Protein AF-0000000074939673 (afdb_homodimer)

Solvent-accessible surface area (backbone atoms only — not comparable to full-atom values): 17410 Å² total; per-residue (Å²): 131,82,77,74,74,64,69,47,37,64,35,77,48,75,43,71,37,44,73,90,47,28,44,99,86,39,31,52,31,65,27,53,48,45,21,51,49,43,52,44,40,48,52,16,50,21,65,60,61,73,42,61,58,44,71,42,32,45,35,62,35,40,50,74,46,86,46,40,55,72,23,36,39,34,40,38,16,29,51,39,32,42,48,57,46,38,30,37,30,39,34,42,31,35,32,30,37,77,87,80,65,50,71,44,69,25,33,51,33,39,32,32,36,31,61,53,59,68,82,90,48,81,60,70,46,68,70,62,50,69,86,46,69,65,44,49,52,44,28,53,49,43,54,51,50,50,51,50,50,55,51,45,52,53,50,46,51,48,48,44,56,62,53,52,61,61,77,105,130,82,79,75,74,64,70,46,36,61,35,77,47,73,43,73,38,44,71,90,47,28,45,98,84,40,31,51,30,66,27,53,49,45,21,51,49,43,52,43,38,47,51,16,51,21,65,61,61,73,42,61,59,43,69,42,31,43,36,62,34,40,49,74,48,84,46,40,54,72,24,36,38,34,40,39,15,30,51,39,33,42,49,56,48,38,32,35,31,39,34,42,31,34,32,30,38,77,89,81,64,50,71,43,69,24,33,51,34,38,32,32,35,30,59,52,59,65,81,90,48,83,60,70,44,68,71,59,51,68,84,47,69,65,43,47,51,45,28,52,48,45,54,50,51,49,52,51,50,55,51,44,53,53,50,45,52,47,47,42,54,63,54,52,59,60,76,107

Secondary structure (DSSP, 8-state):
---------EEEEEEE--GGGB-TTSBBPHHHHHHHHHHHHHHHHHHHHSS-EEEEEEE-EE--S--BTTSEEEEEEEEEEE-SSEEEEEEEEEEE-TTT--EEEEEEEEEEEEEPPBTTBPP-PPPPP--SHHHHHHHHHHHHHHHHHHHHHHHHHHHHHHHHTT--/---------EEEEEEE--GGGB-TTSBBPHHHHHHHHHHHHHHHHHHHHSS-EEEEEEE-EE--S--BTTSEEEEEEEEEEE-SSEEEEEEEEEEE-TTT--EEEEEEEEEEEEEPPBTTBPP-PPPPP--SHHHHHHHHHHHHHHHHHHHHHHHHHHHHHHHHTT--

Foldseek 3Di:
DPPPQDAFQKFKDKDAAAQVQDDPVQWGDPVSVVVVQVVRQQVSVCVQQVAGKDWPDKDDKDFDDIDGHGKMKMKMWGFLWFDFFKTKIWIWIWIADPVVRDIDTGIIIMTMMGGDDDPPDRGGGDTHDDDDPVSVVSNVVRVVVVVVVVVVVVVVVVVVVVVVVVVD/DPPPQDAFQKFKDKDAAAQVQADPVQWGDPVSVVVVQVVRQQVSVCVQQVAGKDWPDKDDKDFDDIDGHGKMKMKMWGFLWFDFFKTKIWIWIWIADPVVRDIDTGIIIMTMMGGDDDPPDRGGGDTHDDDDPVSVVSNVVRVVVVVVVVVVVVVVVVVCVVVCVVVD

pLDDT: mean 88.17, std 15.46, range [31.17, 98.44]

Radius of gyration: 20.62 Å; Cα contacts (8 Å, |Δi|>4): 677; chains: 2; bounding box: 58×68×39 Å

InterPro domains:
  IPR006683 Thioesterase domain [PF03061] (30-99)
  IPR029069 HotDog domain superfamily [SSF54637] (1-153)
  IPR033120 Hotdog acyl-CoA thioesterase (ACOT)-type domain [PS51770] (7-119)
  IPR040170 Cytosolic acyl coenzyme A thioester hydrolase [PTHR11049] (8-160)

Sequence (336 aa):
MELERPAPAEVRMSQAIQPAHANARGELSAAQLLKWIDTTACLAAEKHAGVSCVTASVDDIQFEATASVGQVITIKAKVSRAFSTSMEISIKVTVEDMLTGTEKLVSVAFSTFVAKPVGKEKIQLKPVTLLTEQDQVEHNLASERRKVRLQHEDTFKNLMKEGGKFDGMELERPAPAEVRMSQAIQPAHANARGELSAAQLLKWIDTTACLAAEKHAGVSCVTASVDDIQFEATASVGQVITIKAKVSRAFSTSMEISIKVTVEDMLTGTEKLVSVAFSTFVAKPVGKEKIQLKPVTLLTEQDQVEHNLASERRKVRLQHEDTFKNLMKEGGKFDG

Organism: Capra hircus (NCBI:txid9925)

Structure (mmCIF, N/CA/C/O backbone):
data_AF-0000000074939673-model_v1
#
loop_
_entity.id
_entity.type
_entity.pdbx_description
1 polymer 'HotDog ACOT-type domain-containing protein'
#
loop_
_atom_site.group_PDB
_atom_site.id
_atom_site.type_symbol
_atom_site.label_atom_id
_atom_site.label_alt_id
_atom_site.label_comp_id
_atom_site.label_asym_id
_atom_site.label_entity_id
_atom_site.label_seq_id
_atom_site.pdbx_PDB_ins_code
_atom_site.Cartn_x
_atom_site.Cartn_y
_atom_site.Cartn_z
_atom_site.occupancy
_atom_site.B_iso_or_equiv
_atom_site.auth_seq_id
_atom_site.auth_comp_id
_atom_site.auth_asym_id
_atom_site.auth_atom_id
_atom_site.pdbx_PDB_model_num
ATOM 1 N N . MET A 1 1 ? 19 -35.406 -18.609 1 31.55 1 MET A N 1
ATOM 2 C CA . MET A 1 1 ? 18.984 -33.969 -18.844 1 31.55 1 MET A CA 1
ATOM 3 C C . MET A 1 1 ? 18.406 -33.219 -17.656 1 31.55 1 MET A C 1
ATOM 5 O O . MET A 1 1 ? 17.234 -33.438 -17.297 1 31.55 1 MET A O 1
ATOM 9 N N . GLU A 1 2 ? 19.031 -32.969 -16.516 1 36.38 2 GLU A N 1
ATOM 10 C CA . GLU A 1 2 ? 18.641 -32.531 -15.188 1 36.38 2 GLU A CA 1
ATOM 11 C C . GLU A 1 2 ? 17.734 -31.297 -15.25 1 36.38 2 GLU A C 1
ATOM 13 O O . GLU A 1 2 ? 18.078 -30.281 -15.875 1 36.38 2 GLU A O 1
ATOM 18 N N . LEU A 1 3 ? 16.438 -31.328 -15.336 1 40.44 3 LEU A N 1
ATOM 19 C CA . LEU A 1 3 ? 15.406 -30.297 -15.461 1 40.44 3 LEU A CA 1
ATOM 20 C C . LEU A 1 3 ? 15.734 -29.078 -14.594 1 40.44 3 LEU A C 1
ATOM 22 O O . LEU A 1 3 ? 15.883 -29.203 -13.375 1 40.44 3 LEU A O 1
ATOM 26 N N . GLU A 1 4 ? 16.625 -28.188 -15.008 1 46.53 4 GLU A N 1
ATOM 27 C CA . GLU A 1 4 ? 17.094 -26.984 -14.328 1 46.53 4 GLU A CA 1
ATOM 28 C C . GLU A 1 4 ? 15.961 -26.312 -13.555 1 46.53 4 GLU A C 1
ATOM 30 O O . GLU A 1 4 ? 14.859 -26.141 -14.078 1 46.53 4 GLU A O 1
ATOM 35 N N . ARG A 1 5 ? 15.688 -26.641 -12.32 1 52.34 5 ARG A N 1
ATOM 36 C CA . ARG A 1 5 ? 14.695 -26.047 -11.422 1 52.34 5 ARG A CA 1
ATOM 37 C C . ARG A 1 5 ? 14.57 -24.547 -11.656 1 52.34 5 ARG A C 1
ATOM 39 O O . ARG A 1 5 ? 15.562 -23.812 -11.617 1 52.34 5 ARG A O 1
ATOM 46 N N . PRO A 1 6 ? 13.516 -24.109 -12.273 1 58.25 6 PRO A N 1
ATOM 47 C CA . PRO A 1 6 ? 13.422 -22.703 -12.633 1 58.25 6 PRO A CA 1
ATOM 48 C C . PRO A 1 6 ? 13.594 -21.781 -11.43 1 58.25 6 PRO A C 1
ATOM 50 O O . PRO A 1 6 ? 13.242 -22.141 -10.305 1 58.25 6 PRO A O 1
ATOM 53 N N . ALA A 1 7 ? 14.523 -20.797 -11.508 1 68 7 ALA A N 1
ATOM 54 C CA . ALA A 1 7 ? 14.719 -19.734 -10.531 1 68 7 ALA A CA 1
ATOM 55 C C . ALA A 1 7 ? 13.383 -19.141 -10.102 1 68 7 ALA A C 1
ATOM 57 O O . ALA A 1 7 ? 12.406 -19.172 -10.859 1 68 7 ALA A O 1
ATOM 58 N N . PRO A 1 8 ? 13.242 -18.859 -8.82 1 72.25 8 PRO A N 1
ATOM 59 C CA . PRO A 1 8 ? 12.031 -18.156 -8.414 1 72.25 8 PRO A CA 1
ATOM 60 C C . PRO A 1 8 ? 11.617 -17.062 -9.398 1 72.25 8 PRO A C 1
ATOM 62 O O . PRO A 1 8 ? 12.484 -16.375 -9.953 1 72.25 8 PRO A O 1
ATOM 65 N N . ALA A 1 9 ? 10.375 -17.078 -9.664 1 83.75 9 ALA A N 1
ATOM 66 C CA . ALA A 1 9 ? 9.875 -16.047 -10.57 1 83.75 9 ALA A CA 1
ATOM 67 C C . ALA A 1 9 ? 10.25 -14.648 -10.078 1 83.75 9 ALA A C 1
ATOM 69 O O . ALA A 1 9 ? 10.008 -14.312 -8.914 1 83.75 9 ALA A O 1
ATOM 70 N N . GLU A 1 10 ? 10.969 -14.031 -10.797 1 92.31 10 GLU A N 1
ATOM 71 C CA . GLU A 1 10 ? 11.414 -12.672 -10.508 1 92.31 10 GLU A CA 1
ATOM 72 C C . GLU A 1 10 ? 11.125 -11.742 -11.688 1 92.31 10 GLU A C 1
ATOM 74 O O . GLU A 1 10 ? 11.25 -12.148 -12.844 1 92.31 10 GLU A O 1
ATOM 79 N N . VAL A 1 11 ? 10.648 -10.555 -11.398 1 96.44 11 VAL A N 1
ATOM 80 C CA . VAL A 1 11 ? 10.406 -9.516 -12.391 1 96.44 11 VAL A CA 1
ATOM 81 C C . VAL A 1 11 ? 11.133 -8.234 -11.992 1 96.44 11 VAL A C 1
ATOM 83 O O . VAL A 1 11 ? 11.133 -7.848 -10.82 1 96.44 11 VAL A O 1
ATOM 86 N N . ARG A 1 12 ? 11.758 -7.633 -12.922 1 97.19 12 ARG A N 1
ATOM 87 C CA . ARG A 1 12 ? 12.422 -6.348 -12.727 1 97.19 12 ARG A CA 1
ATOM 88 C C . ARG A 1 12 ? 11.883 -5.297 -13.688 1 97.19 12 ARG A C 1
ATOM 90 O O . ARG A 1 12 ? 11.844 -5.52 -14.898 1 97.19 12 ARG A O 1
ATOM 97 N N . MET A 1 13 ? 11.438 -4.227 -13.102 1 97.12 13 MET A N 1
ATOM 98 C CA . MET A 1 13 ? 10.969 -3.1 -13.898 1 97.12 13 MET A CA 1
ATOM 99 C C . MET A 1 13 ? 11.789 -1.848 -13.617 1 97.12 13 MET A C 1
ATOM 101 O O . MET A 1 13 ? 11.984 -1.477 -12.461 1 97.12 13 MET A O 1
ATOM 105 N N . SER A 1 14 ? 12.328 -1.254 -14.688 1 97 14 SER A N 1
ATOM 106 C CA . SER A 1 14 ? 13.086 -0.013 -14.562 1 97 14 SER A CA 1
ATOM 107 C C . SER A 1 14 ? 12.516 1.08 -15.453 1 97 14 SER A C 1
ATOM 109 O O . SER A 1 14 ? 12.109 0.812 -16.594 1 97 14 SER A O 1
ATOM 111 N N . GLN A 1 15 ? 12.461 2.205 -14.875 1 94.69 15 GLN A N 1
ATOM 112 C CA . GLN A 1 15 ? 11.852 3.312 -15.602 1 94.69 15 GLN A CA 1
ATOM 113 C C . GLN A 1 15 ? 12.469 4.645 -15.195 1 94.69 15 GLN A C 1
ATOM 115 O O . GLN A 1 15 ? 12.711 4.887 -14.016 1 94.69 15 GLN A O 1
ATOM 120 N N . ALA A 1 16 ? 12.703 5.441 -16.219 1 96.69 16 ALA A N 1
ATOM 121 C CA . ALA A 1 16 ? 13.055 6.824 -15.922 1 96.69 16 ALA A CA 1
ATOM 122 C C . ALA A 1 16 ? 11.844 7.594 -15.398 1 96.69 16 ALA A C 1
ATOM 124 O O . ALA A 1 16 ? 10.742 7.48 -15.945 1 96.69 16 ALA A O 1
ATOM 125 N N . ILE A 1 17 ? 12.07 8.367 -14.391 1 97.62 17 ILE A N 1
ATOM 126 C CA . ILE A 1 17 ? 10.992 9.172 -13.828 1 97.62 17 ILE A CA 1
ATOM 127 C C . ILE A 1 17 ? 10.75 10.398 -14.695 1 97.62 17 ILE A C 1
ATOM 129 O O . ILE A 1 17 ? 11.68 11.172 -14.969 1 97.62 17 ILE A O 1
ATOM 133 N N . GLN A 1 18 ? 9.57 10.57 -15.086 1 97.81 18 GLN A N 1
ATOM 134 C CA . GLN A 1 18 ? 9.164 11.695 -15.93 1 97.81 18 GLN A CA 1
ATOM 135 C C . GLN A 1 18 ? 8.312 12.688 -15.148 1 97.81 18 GLN A C 1
ATOM 137 O O . GLN A 1 18 ? 7.773 12.352 -14.094 1 97.81 18 GLN A O 1
ATOM 142 N N . PRO A 1 19 ? 8.156 13.922 -15.648 1 97.38 19 PRO A N 1
ATOM 143 C CA . PRO A 1 19 ? 7.355 14.938 -14.961 1 97.38 19 PRO A CA 1
ATOM 144 C C . PRO A 1 19 ? 5.922 14.477 -14.695 1 97.38 19 PRO A C 1
ATOM 146 O O . PRO A 1 19 ? 5.332 14.828 -13.672 1 97.38 19 PRO A O 1
ATOM 149 N N . ALA A 1 20 ? 5.359 13.633 -15.539 1 96.44 20 ALA A N 1
ATOM 150 C CA . ALA A 1 20 ? 3.986 13.156 -15.398 1 96.44 20 ALA A CA 1
ATOM 151 C C . ALA A 1 20 ? 3.85 12.25 -14.18 1 96.44 20 ALA A C 1
ATOM 153 O O . ALA A 1 20 ? 2.738 11.977 -13.719 1 96.44 20 ALA A O 1
ATOM 154 N N . HIS A 1 21 ? 4.906 11.75 -13.68 1 97.5 21 HIS A N 1
ATOM 155 C CA . HIS A 1 21 ? 4.914 10.852 -12.531 1 97.5 21 HIS A CA 1
ATOM 156 C C . HIS A 1 21 ? 5.129 11.617 -11.234 1 97.5 21 HIS A C 1
ATOM 158 O O . HIS A 1 21 ? 5.121 11.023 -10.148 1 97.5 21 HIS A O 1
ATOM 164 N N . ALA A 1 22 ? 5.379 12.914 -11.32 1 96.69 22 ALA A N 1
ATOM 165 C CA . ALA A 1 22 ? 5.965 13.641 -10.195 1 96.69 22 ALA A CA 1
ATOM 166 C C . ALA A 1 22 ? 4.984 14.672 -9.641 1 96.69 22 ALA A C 1
ATOM 168 O O . ALA A 1 22 ? 4.059 15.094 -10.328 1 96.69 22 ALA A O 1
ATOM 169 N N . ASN A 1 23 ? 5.211 14.945 -8.375 1 92.62 23 ASN A N 1
ATOM 170 C CA . ASN A 1 23 ? 4.473 16.047 -7.762 1 92.62 23 ASN A CA 1
ATOM 171 C C . ASN A 1 23 ? 5.047 17.406 -8.164 1 92.62 23 ASN A C 1
ATOM 173 O O . ASN A 1 23 ? 5.906 17.484 -9.039 1 92.62 23 ASN A O 1
ATOM 177 N N . ALA A 1 24 ? 4.469 18.453 -7.559 1 89.75 24 ALA A N 1
ATOM 178 C CA . ALA A 1 24 ? 4.84 19.828 -7.922 1 89.75 24 ALA A CA 1
ATOM 179 C C . ALA A 1 24 ? 6.312 20.094 -7.621 1 89.75 24 ALA A C 1
ATOM 181 O O . ALA A 1 24 ? 6.914 21 -8.188 1 89.75 24 ALA A O 1
ATOM 182 N N . ARG A 1 25 ? 6.938 19.328 -6.773 1 91.75 25 ARG A N 1
ATOM 183 C CA . ARG A 1 25 ? 8.336 19.516 -6.391 1 91.75 25 ARG A CA 1
ATOM 184 C C . ARG A 1 25 ? 9.266 18.672 -7.258 1 91.75 25 ARG A C 1
ATOM 186 O O . ARG A 1 25 ? 10.469 18.609 -7 1 91.75 25 ARG A O 1
ATOM 193 N N . GLY A 1 26 ? 8.711 17.953 -8.195 1 95.75 26 GLY A N 1
ATOM 194 C CA . GLY A 1 26 ? 9.516 17.125 -9.078 1 95.75 26 GLY A CA 1
ATOM 195 C C . GLY A 1 26 ? 9.875 15.781 -8.477 1 95.75 26 GLY A C 1
ATOM 196 O O . GLY A 1 26 ? 10.812 15.117 -8.93 1 95.75 26 GLY A O 1
ATOM 197 N N . GLU A 1 27 ? 9.156 15.484 -7.477 1 96.69 27 GLU A N 1
ATOM 198 C CA . GLU A 1 27 ? 9.391 14.195 -6.828 1 96.69 27 GLU A CA 1
ATOM 199 C C . GLU A 1 27 ? 8.352 13.164 -7.262 1 96.69 27 GLU A C 1
ATOM 201 O O . GLU A 1 27 ? 7.18 13.492 -7.445 1 96.69 27 GLU A O 1
ATOM 206 N N . LEU A 1 28 ? 8.875 11.93 -7.41 1 97.75 28 LEU A N 1
ATOM 207 C CA . LEU A 1 28 ? 7.949 10.852 -7.73 1 97.75 28 LEU A CA 1
ATOM 208 C C . LEU A 1 28 ? 6.852 10.742 -6.68 1 97.75 28 LEU A C 1
ATOM 210 O O . LEU A 1 28 ? 7.133 10.703 -5.48 1 97.75 28 LEU A O 1
ATOM 214 N N . SER A 1 29 ? 5.656 10.734 -7.148 1 97.25 29 SER A N 1
ATOM 215 C CA . SER A 1 29 ? 4.539 10.609 -6.219 1 97.25 29 SER A CA 1
ATOM 216 C C . SER A 1 29 ? 4.445 9.195 -5.652 1 97.25 29 SER A C 1
ATOM 218 O O . SER A 1 29 ? 4.66 8.219 -6.371 1 97.25 29 SER A O 1
ATOM 220 N N . ALA A 1 30 ? 4.129 9.117 -4.344 1 97.5 30 ALA A N 1
ATOM 221 C CA . ALA A 1 30 ? 3.906 7.809 -3.73 1 97.5 30 ALA A CA 1
ATOM 222 C C . ALA A 1 30 ? 2.77 7.062 -4.422 1 97.5 30 ALA A C 1
ATOM 224 O O . ALA A 1 30 ? 2.832 5.844 -4.594 1 97.5 30 ALA A O 1
ATOM 225 N N . ALA A 1 31 ? 1.753 7.805 -4.84 1 97.81 31 ALA A N 1
ATOM 226 C CA . ALA A 1 31 ? 0.627 7.215 -5.562 1 97.81 31 ALA A CA 1
ATOM 227 C C . ALA A 1 31 ? 1.102 6.484 -6.816 1 97.81 31 ALA A C 1
ATOM 229 O O . ALA A 1 31 ? 0.708 5.344 -7.062 1 97.81 31 ALA A O 1
ATOM 230 N N . GLN A 1 32 ? 1.879 7.133 -7.551 1 97.88 32 GLN A N 1
ATOM 231 C CA . GLN A 1 32 ? 2.404 6.547 -8.781 1 97.88 32 GLN A CA 1
ATOM 232 C C . GLN A 1 32 ? 3.293 5.344 -8.477 1 97.88 32 GLN A C 1
ATOM 234 O O . GLN A 1 32 ? 3.199 4.312 -9.148 1 97.88 32 GLN A O 1
ATOM 239 N N . LEU A 1 33 ? 4.141 5.465 -7.531 1 98.19 33 LEU A N 1
ATOM 240 C CA . LEU A 1 33 ? 5.02 4.363 -7.152 1 98.19 33 LEU A CA 1
ATOM 241 C C . LEU A 1 33 ? 4.211 3.152 -6.699 1 98.19 33 LEU A C 1
ATOM 243 O O . LEU A 1 33 ? 4.508 2.021 -7.094 1 98.19 33 LEU A O 1
ATOM 247 N N . LEU A 1 34 ? 3.195 3.395 -5.863 1 98.19 34 LEU A N 1
ATOM 248 C CA . LEU A 1 34 ? 2.344 2.312 -5.387 1 98.19 34 LEU A CA 1
ATOM 249 C C . LEU A 1 34 ? 1.714 1.56 -6.555 1 98.19 34 LEU A C 1
ATOM 251 O O . LEU A 1 34 ? 1.618 0.33 -6.527 1 98.19 34 LEU A O 1
ATOM 255 N N . LYS A 1 35 ? 1.34 2.25 -7.535 1 98.06 35 LYS A N 1
ATOM 256 C CA . LYS A 1 35 ? 0.784 1.639 -8.734 1 98.06 35 LYS A CA 1
ATOM 257 C C . LYS A 1 35 ? 1.814 0.752 -9.43 1 98.06 35 LYS A C 1
ATOM 259 O O . LYS A 1 35 ? 1.513 -0.381 -9.812 1 98.06 35 LYS A O 1
ATOM 264 N N . TRP A 1 36 ? 2.971 1.273 -9.594 1 98.31 36 TRP A N 1
ATOM 265 C CA . TRP A 1 36 ? 4.02 0.505 -10.258 1 98.31 36 TRP A CA 1
ATOM 266 C C . TRP A 1 36 ? 4.398 -0.721 -9.438 1 98.31 36 TRP A C 1
ATOM 268 O O . TRP A 1 36 ? 4.664 -1.79 -9.992 1 98.31 36 TRP A O 1
ATOM 278 N N . ILE A 1 37 ? 4.422 -0.519 -8.18 1 98.12 37 ILE A N 1
ATOM 279 C CA . ILE A 1 37 ? 4.766 -1.613 -7.277 1 98.12 37 ILE A CA 1
ATOM 280 C C . ILE A 1 37 ? 3.771 -2.76 -7.461 1 98.12 37 ILE A C 1
ATOM 282 O O . ILE A 1 37 ? 4.172 -3.904 -7.691 1 98.12 37 ILE A O 1
ATOM 286 N N . ASP A 1 38 ? 2.553 -2.492 -7.363 1 98.44 38 ASP A N 1
ATOM 287 C CA . ASP A 1 38 ? 1.541 -3.537 -7.473 1 98.44 38 ASP A CA 1
ATOM 288 C C . ASP A 1 38 ? 1.562 -4.18 -8.859 1 98.44 38 ASP A C 1
ATOM 290 O O . ASP A 1 38 ? 1.422 -5.398 -8.984 1 98.44 38 ASP A O 1
ATOM 294 N N . THR A 1 39 ? 1.705 -3.355 -9.898 1 97.88 39 THR A N 1
ATOM 295 C CA . THR A 1 39 ? 1.771 -3.867 -11.266 1 97.88 39 THR A CA 1
ATOM 296 C C . THR A 1 39 ? 2.928 -4.852 -11.414 1 97.88 39 THR A C 1
ATOM 298 O O . THR A 1 39 ? 2.752 -5.945 -11.961 1 97.88 39 THR A O 1
ATOM 301 N N . THR A 1 40 ? 4.035 -4.492 -10.898 1 98.31 40 THR A N 1
ATOM 302 C CA . THR A 1 40 ? 5.223 -5.332 -11 1 98.31 40 THR A CA 1
ATOM 303 C C . THR A 1 40 ? 5.059 -6.605 -10.172 1 98.31 40 THR A C 1
ATOM 305 O O . THR A 1 40 ? 5.398 -7.699 -10.633 1 98.31 40 THR A O 1
ATOM 308 N N . ALA A 1 41 ? 4.547 -6.438 -8.984 1 98.25 41 ALA A N 1
ATOM 309 C CA . ALA A 1 41 ? 4.328 -7.586 -8.109 1 98.25 41 ALA A CA 1
ATOM 310 C C . ALA A 1 41 ? 3.336 -8.562 -8.727 1 98.25 41 ALA A C 1
ATOM 312 O O . ALA A 1 41 ? 3.51 -9.781 -8.625 1 98.25 41 ALA A O 1
ATOM 313 N N . CYS A 1 42 ? 2.33 -7.98 -9.344 1 97.5 42 CYS A N 1
ATOM 314 C CA . CYS A 1 42 ? 1.326 -8.82 -9.992 1 97.5 42 CYS A CA 1
ATOM 315 C C . CYS A 1 42 ? 1.941 -9.633 -11.117 1 97.5 42 CYS A C 1
ATOM 317 O O . CYS A 1 42 ? 1.642 -10.82 -11.273 1 97.5 42 CYS A O 1
ATOM 319 N N . LEU A 1 43 ? 2.787 -9.062 -11.844 1 97.5 43 LEU A N 1
ATOM 320 C CA . LEU A 1 43 ? 3.449 -9.766 -12.938 1 97.5 43 LEU A CA 1
ATOM 321 C C . LEU A 1 43 ? 4.281 -10.93 -12.406 1 97.5 43 LEU A C 1
ATOM 323 O O . LEU A 1 43 ? 4.273 -12.023 -12.977 1 97.5 43 LEU A O 1
ATOM 327 N N . ALA A 1 44 ? 5.004 -10.742 -11.328 1 97.94 44 ALA A N 1
ATOM 328 C CA . ALA A 1 44 ? 5.781 -11.82 -10.719 1 97.94 44 ALA A CA 1
ATOM 329 C C . ALA A 1 44 ? 4.871 -12.953 -10.25 1 97.94 44 ALA A C 1
ATOM 331 O O . ALA A 1 44 ? 5.172 -14.125 -10.469 1 97.94 44 ALA A O 1
ATOM 332 N N . ALA A 1 45 ? 3.793 -12.562 -9.602 1 97.88 45 ALA A N 1
ATOM 333 C CA . ALA A 1 45 ? 2.834 -13.547 -9.117 1 97.88 45 ALA A CA 1
ATOM 334 C C . ALA A 1 45 ? 2.281 -14.383 -10.266 1 97.88 45 ALA A C 1
ATOM 336 O O . ALA A 1 45 ? 2.254 -15.617 -10.195 1 97.88 45 ALA A O 1
ATOM 337 N N . GLU A 1 46 ? 1.905 -13.75 -11.297 1 96.62 46 GLU A N 1
ATOM 338 C CA . GLU A 1 46 ? 1.276 -14.438 -12.422 1 96.62 46 GLU A CA 1
ATOM 339 C C . GLU A 1 46 ? 2.281 -15.312 -13.172 1 96.62 46 GLU A C 1
ATOM 341 O O . GLU A 1 46 ? 1.928 -16.375 -13.672 1 96.62 46 GLU A O 1
ATOM 346 N N . LYS A 1 47 ? 3.51 -14.836 -13.305 1 96.19 47 LYS A N 1
ATOM 347 C CA . LYS A 1 47 ? 4.566 -15.656 -13.891 1 96.19 47 LYS A CA 1
ATOM 348 C C . LYS A 1 47 ? 4.754 -16.953 -13.117 1 96.19 47 LYS A C 1
ATOM 350 O O . LYS A 1 47 ? 4.949 -18.016 -13.711 1 96.19 47 LYS A O 1
ATOM 355 N N . HIS A 1 48 ? 4.711 -16.891 -11.844 1 96.75 48 HIS A N 1
ATOM 356 C CA . HIS A 1 48 ? 4.879 -18.078 -11.016 1 96.75 48 HIS A CA 1
ATOM 357 C C . HIS A 1 48 ? 3.656 -18.984 -11.102 1 96.75 48 HIS A C 1
ATOM 359 O O . HIS A 1 48 ? 3.789 -20.203 -11.242 1 96.75 48 HIS A O 1
ATOM 365 N N . ALA A 1 49 ? 2.49 -18.391 -10.992 1 95.69 49 ALA A N 1
ATOM 366 C CA . ALA A 1 49 ? 1.243 -19.141 -10.914 1 95.69 49 ALA A CA 1
ATOM 367 C C . ALA A 1 49 ? 0.876 -19.734 -12.273 1 95.69 49 ALA A C 1
ATOM 369 O O . ALA A 1 49 ? 0.204 -20.766 -12.344 1 95.69 49 ALA A O 1
ATOM 370 N N . GLY A 1 50 ? 1.253 -19.047 -13.344 1 93.94 50 GLY A N 1
ATOM 371 C CA . GLY A 1 50 ? 0.856 -19.453 -14.68 1 93.94 50 GLY A CA 1
ATOM 372 C C . GLY A 1 50 ? -0.578 -19.094 -15.016 1 93.94 50 GLY A C 1
ATOM 373 O O . GLY A 1 50 ? -1.101 -19.5 -16.062 1 93.94 50 GLY A O 1
ATOM 374 N N . VAL A 1 51 ? -1.269 -18.484 -14.094 1 93.88 51 VAL A N 1
ATOM 375 C CA . VAL A 1 51 ? -2.637 -18 -14.266 1 93.88 51 VAL A CA 1
ATOM 376 C C . VAL A 1 51 ? -2.77 -16.594 -13.688 1 93.88 51 VAL A C 1
ATOM 378 O O . VAL A 1 51 ? -1.839 -16.094 -13.062 1 93.88 51 VAL A O 1
ATOM 381 N N . SER A 1 52 ? -3.941 -15.945 -13.93 1 94.12 52 SER A N 1
ATOM 382 C CA . SER A 1 52 ? -4.195 -14.617 -13.375 1 94.12 52 SER A CA 1
ATOM 383 C C . SER A 1 52 ? -4.223 -14.641 -11.852 1 94.12 52 SER A C 1
ATOM 385 O O . SER A 1 52 ? -4.633 -15.641 -11.258 1 94.12 52 SER A O 1
ATOM 387 N N . CYS A 1 53 ? -3.738 -13.578 -11.289 1 96.12 53 CYS A N 1
ATOM 388 C CA . CYS A 1 53 ? -3.734 -13.445 -9.844 1 96.12 53 CYS A CA 1
ATOM 389 C C . CYS A 1 53 ? -4.387 -12.133 -9.414 1 96.12 53 CYS A C 1
ATOM 391 O O . CYS A 1 53 ? -4.508 -11.203 -10.219 1 96.12 53 CYS A O 1
ATOM 393 N N . VAL A 1 54 ? -4.844 -12.062 -8.172 1 96.25 54 VAL A N 1
ATOM 394 C CA . VAL A 1 54 ? -5.434 -10.859 -7.59 1 96.25 54 VAL A CA 1
ATOM 395 C C . VAL A 1 54 ? -4.691 -10.484 -6.309 1 96.25 54 VAL A C 1
ATOM 397 O O . VAL A 1 54 ? -4.23 -11.359 -5.574 1 96.25 54 VAL A O 1
ATOM 400 N N . THR A 1 55 ? -4.539 -9.234 -6.109 1 97.25 55 THR A N 1
ATOM 401 C CA . THR A 1 55 ? -3.906 -8.758 -4.887 1 97.25 55 THR A CA 1
ATOM 402 C C . THR A 1 55 ? -4.832 -8.953 -3.688 1 97.25 55 THR A C 1
ATOM 404 O O . THR A 1 55 ? -5.949 -8.438 -3.67 1 97.25 55 THR A O 1
ATOM 407 N N . ALA A 1 56 ? -4.375 -9.711 -2.754 1 96.12 56 ALA A N 1
ATOM 408 C CA . ALA A 1 56 ? -5.133 -9.898 -1.519 1 96.12 56 ALA A CA 1
ATOM 409 C C . ALA A 1 56 ? -4.777 -8.828 -0.491 1 96.12 56 ALA A C 1
ATOM 411 O O . ALA A 1 56 ? -5.656 -8.328 0.22 1 96.12 56 ALA A O 1
ATOM 412 N N . SER A 1 57 ? -3.496 -8.469 -0.468 1 94.31 57 SER A N 1
ATOM 413 C CA . SER A 1 57 ? -3.055 -7.457 0.487 1 94.31 57 SER A CA 1
ATOM 414 C C . SER A 1 57 ? -1.711 -6.863 0.079 1 94.31 57 SER A C 1
ATOM 416 O O . SER A 1 57 ? -0.962 -7.473 -0.686 1 94.31 57 SER A O 1
ATOM 418 N N . VAL A 1 58 ? -1.481 -5.668 0.529 1 93.69 58 VAL A N 1
ATOM 419 C CA . VAL A 1 58 ? -0.195 -4.98 0.47 1 93.69 58 VAL A CA 1
ATOM 420 C C . VAL A 1 58 ? 0.205 -4.512 1.867 1 93.69 58 VAL A C 1
ATOM 422 O O . VAL A 1 58 ? -0.548 -3.787 2.523 1 93.69 58 VAL A O 1
ATOM 425 N N . ASP A 1 59 ? 1.401 -4.934 2.271 1 83.69 59 ASP A N 1
ATOM 426 C CA . ASP A 1 59 ? 1.756 -4.645 3.658 1 83.69 59 ASP A CA 1
ATOM 427 C C . ASP A 1 59 ? 3.16 -4.055 3.756 1 83.69 59 ASP A C 1
ATOM 429 O O . ASP A 1 59 ? 3.998 -4.285 2.881 1 83.69 59 ASP A O 1
ATOM 433 N N . ASP A 1 60 ? 3.301 -3.23 4.82 1 80.38 60 ASP A N 1
ATOM 434 C CA . ASP A 1 60 ? 4.605 -2.812 5.328 1 80.38 60 ASP A CA 1
ATOM 435 C C . ASP A 1 60 ? 5.359 -1.984 4.289 1 80.38 60 ASP A C 1
ATOM 437 O O . ASP A 1 60 ? 6.551 -2.199 4.062 1 80.38 60 ASP A O 1
ATOM 441 N N . ILE A 1 61 ? 4.66 -1.145 3.627 1 91 61 ILE A N 1
ATOM 442 C CA . ILE A 1 61 ? 5.387 -0.291 2.693 1 91 61 ILE A CA 1
ATOM 443 C C . ILE A 1 61 ? 5.875 0.963 3.412 1 91 61 ILE A C 1
ATOM 445 O O . ILE A 1 61 ? 5.074 1.733 3.945 1 91 61 ILE A O 1
ATOM 449 N N . GLN A 1 62 ? 7.168 1.146 3.453 1 92.19 62 GLN A N 1
ATOM 450 C CA . GLN A 1 62 ? 7.805 2.344 3.99 1 92.19 62 GLN A CA 1
ATOM 451 C C . GLN A 1 62 ? 8.609 3.066 2.916 1 92.19 62 GLN A C 1
ATOM 453 O O . GLN A 1 62 ? 9.367 2.438 2.176 1 92.19 62 GLN A O 1
ATOM 458 N N . PHE A 1 63 ? 8.406 4.32 2.887 1 95.25 63 PHE A N 1
ATOM 459 C CA . PHE A 1 63 ? 9.133 5.117 1.908 1 95.25 63 PHE A CA 1
ATOM 460 C C . PHE A 1 63 ? 10.336 5.805 2.555 1 95.25 63 PHE A C 1
ATOM 462 O O . PHE A 1 63 ? 10.188 6.84 3.205 1 95.25 63 PHE A O 1
ATOM 469 N N . GLU A 1 64 ? 11.531 5.289 2.223 1 93.44 64 GLU A N 1
ATOM 470 C CA . GLU A 1 64 ? 12.75 5.695 2.916 1 93.44 64 GLU A CA 1
ATOM 471 C C . GLU A 1 64 ? 13.422 6.871 2.209 1 93.44 64 GLU A C 1
ATOM 473 O O . GLU A 1 64 ? 14.203 7.605 2.818 1 93.44 64 GLU A O 1
ATOM 478 N N . ALA A 1 65 ? 13.227 6.938 0.996 1 93.88 65 ALA A N 1
ATOM 479 C CA . ALA A 1 65 ? 13.812 8.008 0.196 1 93.88 65 ALA A CA 1
ATOM 480 C C . ALA A 1 65 ? 12.867 8.445 -0.916 1 93.88 65 ALA A C 1
ATOM 482 O O . ALA A 1 65 ? 11.922 7.73 -1.253 1 93.88 65 ALA A O 1
ATOM 483 N N . THR A 1 66 ? 13.117 9.586 -1.431 1 94.12 66 THR A N 1
ATOM 484 C CA . THR A 1 66 ? 12.359 10.117 -2.561 1 94.12 66 THR A CA 1
ATOM 485 C C . THR A 1 66 ? 13.148 9.961 -3.857 1 94.12 66 THR A C 1
ATOM 487 O O . THR A 1 66 ? 14.375 9.883 -3.838 1 94.12 66 THR A O 1
ATOM 490 N N . ALA A 1 67 ? 12.391 9.758 -4.879 1 96.88 67 ALA A N 1
ATOM 491 C CA . ALA A 1 67 ? 12.969 9.742 -6.219 1 96.88 67 ALA A CA 1
ATOM 492 C C . ALA A 1 67 ? 12.523 10.961 -7.02 1 96.88 67 ALA A C 1
ATOM 494 O O . ALA A 1 67 ? 11.406 11.453 -6.844 1 96.88 67 ALA A O 1
ATOM 495 N N . SER A 1 68 ? 13.406 11.453 -7.93 1 97 68 SER A N 1
ATOM 496 C CA . SER A 1 68 ? 13.125 12.695 -8.641 1 97 68 SER A CA 1
ATOM 497 C C . SER A 1 68 ? 13.102 12.469 -10.148 1 97 68 SER A C 1
ATOM 499 O O . SER A 1 68 ? 13.703 11.523 -10.656 1 97 68 SER A O 1
ATOM 501 N N . VAL A 1 69 ? 12.445 13.477 -10.766 1 97.5 69 VAL A N 1
ATOM 502 C CA . VAL A 1 69 ? 12.438 13.477 -12.219 1 97.5 69 VAL A CA 1
ATOM 503 C C . VAL A 1 69 ? 13.867 13.398 -12.75 1 97.5 69 VAL A C 1
ATOM 505 O O . VAL A 1 69 ? 14.758 14.086 -12.25 1 97.5 69 VAL A O 1
ATOM 508 N N . GLY A 1 70 ? 14.047 12.508 -13.727 1 96.06 70 GLY A N 1
ATOM 509 C CA . GLY A 1 70 ? 15.367 12.328 -14.312 1 96.06 70 GLY A CA 1
ATOM 510 C C . GLY A 1 70 ? 16.109 11.133 -13.758 1 96.06 70 GLY A C 1
ATOM 511 O O . GLY A 1 70 ? 17.016 10.602 -14.406 1 96.06 70 GLY A O 1
ATOM 512 N N . GLN A 1 71 ? 15.797 10.742 -12.547 1 97.56 71 GLN A N 1
ATOM 513 C CA . GLN A 1 71 ? 16.391 9.547 -11.977 1 97.56 71 GLN A CA 1
ATOM 514 C C . GLN A 1 71 ? 15.711 8.289 -12.492 1 97.56 71 GLN A C 1
ATOM 516 O O . GLN A 1 71 ? 14.656 8.367 -13.133 1 97.56 71 GLN A O 1
ATOM 521 N N . VAL A 1 72 ? 16.375 7.176 -12.328 1 97.94 72 VAL A N 1
ATOM 522 C CA . VAL A 1 72 ? 15.82 5.902 -12.773 1 97.94 72 VAL A CA 1
ATOM 523 C C . VAL A 1 72 ? 15.398 5.07 -11.562 1 97.94 72 VAL A C 1
ATOM 525 O O . VAL A 1 72 ? 16.219 4.789 -10.68 1 97.94 72 VAL A O 1
ATOM 528 N N . ILE A 1 73 ? 14.117 4.723 -11.562 1 98.12 73 ILE A N 1
ATOM 529 C CA . ILE A 1 73 ? 13.586 3.885 -10.492 1 98.12 73 ILE A CA 1
ATOM 530 C C . ILE A 1 73 ? 13.586 2.424 -10.938 1 98.12 73 ILE A C 1
ATOM 532 O O . ILE A 1 73 ? 13.297 2.121 -12.094 1 98.12 73 ILE A O 1
ATOM 536 N N . THR A 1 74 ? 13.977 1.524 -10.023 1 98.31 74 THR A N 1
ATOM 537 C CA . THR A 1 74 ? 13.945 0.091 -10.297 1 98.31 74 THR A CA 1
ATOM 538 C C . THR A 1 74 ? 13.133 -0.642 -9.227 1 98.31 74 THR A C 1
ATOM 540 O O . THR A 1 74 ? 13.344 -0.448 -8.031 1 98.31 74 THR A O 1
ATOM 543 N N . ILE A 1 75 ? 12.172 -1.441 -9.672 1 98.38 75 ILE A N 1
ATOM 544 C CA . ILE A 1 75 ? 11.352 -2.285 -8.805 1 98.38 75 ILE A CA 1
ATOM 545 C C . ILE A 1 75 ? 11.656 -3.756 -9.086 1 98.38 75 ILE A C 1
ATOM 547 O O . ILE A 1 75 ? 11.516 -4.223 -10.219 1 98.38 75 ILE A O 1
ATOM 551 N N . LYS A 1 76 ? 12.109 -4.426 -8.086 1 97.88 76 LYS A N 1
ATOM 552 C CA . LYS A 1 76 ? 12.312 -5.871 -8.148 1 97.88 76 LYS A CA 1
ATOM 553 C C . LYS A 1 76 ? 11.266 -6.613 -7.332 1 97.88 76 LYS A C 1
ATOM 555 O O . LYS A 1 76 ? 11.102 -6.355 -6.137 1 97.88 76 LYS A O 1
ATOM 560 N N . ALA A 1 77 ? 10.57 -7.461 -8.008 1 98.06 77 ALA A N 1
ATOM 561 C CA . ALA A 1 77 ? 9.547 -8.281 -7.355 1 98.06 77 ALA A CA 1
ATOM 562 C C . ALA A 1 77 ? 9.859 -9.766 -7.496 1 98.06 77 ALA A C 1
ATOM 564 O O . ALA A 1 77 ? 10.164 -10.242 -8.594 1 98.06 77 ALA A O 1
ATOM 565 N N . LYS A 1 78 ? 9.797 -10.445 -6.363 1 97.06 78 LYS A N 1
ATOM 566 C CA . LYS A 1 78 ? 10.102 -11.875 -6.348 1 97.06 78 LYS A CA 1
ATOM 567 C C . LYS A 1 78 ? 9.125 -12.633 -5.453 1 97.06 78 LYS A C 1
ATOM 569 O O . LYS A 1 78 ? 8.773 -12.164 -4.371 1 97.06 78 LYS A O 1
ATOM 574 N N . VAL A 1 79 ? 8.766 -13.828 -5.93 1 97.81 79 VAL A N 1
ATOM 575 C CA . VAL A 1 79 ? 7.949 -14.68 -5.07 1 97.81 79 VAL A CA 1
ATOM 576 C C . VAL A 1 79 ? 8.805 -15.258 -3.947 1 97.81 79 VAL A C 1
ATOM 578 O O . VAL A 1 79 ? 9.711 -16.062 -4.195 1 97.81 79 VAL A O 1
ATOM 581 N N . SER A 1 80 ? 8.531 -14.883 -2.75 1 96.19 80 SER A N 1
ATOM 582 C CA . SER A 1 80 ? 9.297 -15.359 -1.604 1 96.19 80 SER A CA 1
ATOM 583 C C . SER A 1 80 ? 8.797 -16.719 -1.133 1 96.19 80 SER A C 1
ATOM 585 O O . SER A 1 80 ? 9.578 -17.547 -0.675 1 96.19 80 SER A O 1
ATOM 587 N N . ARG A 1 81 ? 7.52 -16.844 -1.242 1 96.88 81 ARG A N 1
ATOM 588 C CA . ARG A 1 81 ? 6.918 -18.109 -0.828 1 96.88 81 ARG A CA 1
ATOM 589 C C . ARG A 1 81 ? 5.539 -18.297 -1.449 1 96.88 81 ARG A C 1
ATOM 591 O O . ARG A 1 81 ? 4.754 -17.344 -1.524 1 96.88 81 ARG A O 1
ATOM 598 N N . ALA A 1 82 ? 5.34 -19.5 -1.896 1 97.44 82 ALA A N 1
ATOM 599 C CA . ALA A 1 82 ? 4.012 -19.922 -2.34 1 97.44 82 ALA A CA 1
ATOM 600 C C . ALA A 1 82 ? 3.373 -20.875 -1.338 1 97.44 82 ALA A C 1
ATOM 602 O O . ALA A 1 82 ? 4.035 -21.781 -0.821 1 97.44 82 ALA A O 1
ATOM 603 N N . PHE A 1 83 ? 2.209 -20.656 -0.998 1 95.81 83 PHE A N 1
ATOM 604 C CA . PHE A 1 83 ? 1.425 -21.562 -0.167 1 95.81 83 PHE A CA 1
ATOM 605 C C . PHE A 1 83 ? 0.477 -22.391 -1.02 1 95.81 83 PHE A C 1
ATOM 607 O O . PHE A 1 83 ? 0.884 -22.953 -2.035 1 95.81 83 PHE A O 1
ATOM 614 N N . SER A 1 84 ? -0.778 -22.594 -0.609 1 94.44 84 SER A N 1
ATOM 615 C CA . SER A 1 84 ? -1.676 -23.406 -1.437 1 94.44 84 SER A CA 1
ATOM 616 C C . SER A 1 84 ? -2.199 -22.594 -2.623 1 94.44 84 SER A C 1
ATOM 618 O O . SER A 1 84 ? -1.88 -22.891 -3.773 1 94.44 84 SER A O 1
ATOM 620 N N . THR A 1 85 ? -2.932 -21.484 -2.305 1 95.81 85 THR A N 1
ATOM 621 C CA . THR A 1 85 ? -3.506 -20.688 -3.377 1 95.81 85 THR A CA 1
ATOM 622 C C . THR A 1 85 ? -2.975 -19.25 -3.326 1 95.81 85 THR A C 1
ATOM 624 O O . THR A 1 85 ? -3.236 -18.453 -4.23 1 95.81 85 THR A O 1
ATOM 627 N N . SER A 1 86 ? -2.236 -18.969 -2.307 1 96.69 86 SER A N 1
ATOM 628 C CA . SER A 1 86 ? -1.707 -17.609 -2.146 1 96.69 86 SER A CA 1
ATOM 629 C C . SER A 1 86 ? -0.182 -17.609 -2.123 1 96.69 86 SER A C 1
ATOM 631 O O . SER A 1 86 ? 0.439 -18.656 -1.938 1 96.69 86 SER A O 1
ATOM 633 N N . MET A 1 87 ? 0.396 -16.516 -2.35 1 97.56 87 MET A N 1
ATOM 634 C CA . MET A 1 87 ? 1.851 -16.391 -2.326 1 97.56 87 MET A CA 1
ATOM 635 C C . MET A 1 87 ? 2.266 -14.992 -1.866 1 97.56 87 MET A C 1
ATOM 637 O O . MET A 1 87 ? 1.523 -14.023 -2.049 1 97.56 87 MET A O 1
ATOM 641 N N . GLU A 1 88 ? 3.387 -14.906 -1.262 1 97.31 88 GLU A N 1
ATOM 642 C CA . GLU A 1 88 ? 3.979 -13.617 -0.9 1 97.31 88 GLU A CA 1
ATOM 643 C C . GLU A 1 88 ? 4.996 -13.164 -1.941 1 97.31 88 GLU A C 1
ATOM 645 O O . GLU A 1 88 ? 5.832 -13.961 -2.385 1 97.31 88 GLU A O 1
ATOM 650 N N . ILE A 1 89 ? 4.879 -11.914 -2.279 1 97.69 89 ILE A N 1
ATOM 651 C CA . ILE A 1 89 ? 5.848 -11.273 -3.16 1 97.69 89 ILE A CA 1
ATOM 652 C C . ILE A 1 89 ? 6.676 -10.266 -2.369 1 97.69 89 ILE A C 1
ATOM 654 O O . ILE A 1 89 ? 6.125 -9.391 -1.693 1 97.69 89 ILE A O 1
ATOM 658 N N . SER A 1 90 ? 7.988 -10.445 -2.449 1 96.19 90 SER A N 1
ATOM 659 C CA . SER A 1 90 ? 8.914 -9.438 -1.93 1 96.19 90 SER A CA 1
ATOM 660 C C . SER A 1 90 ? 9.25 -8.398 -2.99 1 96.19 90 SER A C 1
ATOM 662 O O . SER A 1 90 ? 9.484 -8.734 -4.152 1 96.19 90 SER A O 1
ATOM 664 N N . ILE A 1 91 ? 9.25 -7.156 -2.559 1 96.94 91 ILE A N 1
ATOM 665 C CA . ILE A 1 91 ? 9.461 -6.059 -3.494 1 96.94 91 ILE A CA 1
ATOM 666 C C . ILE A 1 91 ? 10.562 -5.137 -2.971 1 96.94 91 ILE A C 1
ATOM 668 O O . ILE A 1 91 ? 10.539 -4.734 -1.807 1 96.94 91 ILE A O 1
ATOM 672 N N . LYS A 1 92 ? 11.492 -4.887 -3.764 1 96.5 92 LYS A N 1
ATOM 673 C CA . LYS A 1 92 ? 12.555 -3.934 -3.465 1 96.5 92 LYS A CA 1
ATOM 674 C C . LYS A 1 92 ? 12.594 -2.809 -4.496 1 96.5 92 LYS A C 1
ATOM 676 O O . LYS A 1 92 ? 12.656 -3.066 -5.699 1 96.5 92 LYS A O 1
ATOM 681 N N . VAL A 1 93 ? 12.539 -1.585 -4.02 1 98.06 93 VAL A N 1
ATOM 682 C CA . VAL A 1 93 ? 12.539 -0.415 -4.891 1 98.06 93 VAL A CA 1
ATOM 683 C C . VAL A 1 93 ? 13.82 0.393 -4.668 1 98.06 93 VAL A C 1
ATOM 685 O O . VAL A 1 93 ? 14.133 0.768 -3.537 1 98.06 93 VAL A O 1
ATOM 688 N N . THR A 1 94 ? 14.484 0.679 -5.703 1 98.19 94 THR A N 1
ATOM 689 C CA . THR A 1 94 ? 15.688 1.501 -5.637 1 98.19 94 THR A CA 1
ATOM 690 C C . THR A 1 94 ? 15.641 2.611 -6.684 1 98.19 94 THR A C 1
ATOM 692 O O . THR A 1 94 ? 14.875 2.533 -7.645 1 98.19 94 THR A O 1
ATOM 695 N N . VAL A 1 95 ? 16.391 3.619 -6.426 1 98.38 95 VAL A N 1
ATOM 696 C CA . VAL A 1 95 ? 16.531 4.719 -7.383 1 98.38 95 VAL A CA 1
ATOM 697 C C . VAL A 1 95 ? 18 5.012 -7.641 1 98.38 95 VAL A C 1
ATOM 699 O O . VAL A 1 95 ? 18.828 4.926 -6.727 1 98.38 95 VAL A O 1
ATOM 702 N N . GLU A 1 96 ? 18.25 5.312 -8.844 1 97.44 96 GLU A N 1
ATOM 703 C CA . GLU A 1 96 ? 19.625 5.574 -9.266 1 97.44 96 GLU A CA 1
ATOM 704 C C . GLU A 1 96 ? 19.766 6.965 -9.875 1 97.44 96 GLU A C 1
ATOM 706 O O . GLU A 1 96 ? 18.953 7.355 -10.734 1 97.44 96 GLU A O 1
ATOM 711 N N . ASP A 1 97 ? 20.812 7.66 -9.398 1 94.5 97 ASP A N 1
ATOM 712 C CA . ASP A 1 97 ? 21.219 8.891 -10.078 1 94.5 97 ASP A CA 1
ATOM 713 C C . ASP A 1 97 ? 22.078 8.578 -11.297 1 94.5 97 ASP A C 1
ATOM 715 O O . ASP A 1 97 ? 23.172 8.016 -11.172 1 94.5 97 ASP A O 1
ATOM 719 N N . MET A 1 98 ? 21.703 9.031 -12.344 1 91 98 MET A N 1
ATOM 720 C CA . MET A 1 98 ? 22.344 8.609 -13.586 1 91 98 MET A CA 1
ATOM 721 C C . MET A 1 98 ? 23.688 9.312 -13.758 1 91 98 MET A C 1
ATOM 723 O O . MET A 1 98 ? 24.562 8.836 -14.492 1 91 98 MET A O 1
ATOM 727 N N . LEU A 1 99 ? 23.906 10.445 -13.211 1 92.31 99 LEU A N 1
ATOM 728 C CA . LEU A 1 99 ? 25.156 11.164 -13.32 1 92.31 99 LEU A CA 1
ATOM 729 C C . LEU A 1 99 ? 26.203 10.586 -12.367 1 92.31 99 LEU A C 1
ATOM 731 O O . LEU A 1 99 ? 27.328 10.297 -12.781 1 92.31 99 LEU A O 1
ATOM 735 N N . THR A 1 100 ? 25.828 10.297 -11.172 1 93.06 100 THR A N 1
ATOM 736 C CA . THR A 1 100 ? 26.781 9.844 -10.164 1 93.06 100 THR A CA 1
ATOM 737 C C . THR A 1 100 ? 26.828 8.32 -10.102 1 93.06 100 THR A C 1
ATOM 739 O O . THR A 1 100 ? 27.797 7.738 -9.609 1 93.06 100 THR A O 1
ATOM 742 N N . GLY A 1 101 ? 25.719 7.691 -10.516 1 92.12 101 GLY A N 1
ATOM 743 C CA . GLY A 1 101 ? 25.609 6.242 -10.422 1 92.12 101 GLY A CA 1
ATOM 744 C C . GLY A 1 101 ? 25.234 5.762 -9.039 1 92.12 101 GLY A C 1
ATOM 745 O O . GLY A 1 101 ? 25.188 4.559 -8.781 1 92.12 101 GLY A O 1
ATOM 746 N N . THR A 1 102 ? 24.938 6.688 -8.18 1 95.25 102 THR A N 1
ATOM 747 C CA . THR A 1 102 ? 24.594 6.355 -6.805 1 95.25 102 THR A CA 1
ATOM 748 C C . THR A 1 102 ? 23.172 5.773 -6.73 1 95.25 102 THR A C 1
ATOM 750 O O . THR A 1 102 ? 22.25 6.316 -7.328 1 95.25 102 THR A O 1
ATOM 753 N N . GLU A 1 103 ? 23.078 4.629 -6.023 1 96.44 103 GLU A N 1
ATOM 754 C CA . GLU A 1 103 ? 21.797 3.975 -5.824 1 96.44 103 GLU A CA 1
ATOM 755 C C . GLU A 1 103 ? 21.312 4.113 -4.379 1 96.44 103 GLU A C 1
ATOM 757 O O . GLU A 1 103 ? 22.125 4.02 -3.447 1 96.44 103 GLU A O 1
ATOM 762 N N . LYS A 1 104 ? 20.016 4.398 -4.258 1 97.12 104 LYS A N 1
ATOM 763 C CA . LYS A 1 104 ? 19.406 4.48 -2.934 1 97.12 104 LYS A CA 1
ATOM 764 C C . LYS A 1 104 ? 18.172 3.576 -2.832 1 97.12 104 LYS A C 1
ATOM 766 O O . LYS A 1 104 ? 17.453 3.396 -3.811 1 97.12 104 LYS A O 1
ATOM 771 N N . LEU A 1 105 ? 18.094 2.957 -1.634 1 96.88 105 LEU A N 1
ATOM 772 C CA . LEU A 1 105 ? 16.891 2.191 -1.338 1 96.88 105 LEU A CA 1
ATOM 773 C C . LEU A 1 105 ? 15.711 3.119 -1.08 1 96.88 105 LEU A C 1
ATOM 775 O O . LEU A 1 105 ? 15.789 4.016 -0.239 1 96.88 105 LEU A O 1
ATOM 779 N N . VAL A 1 106 ? 14.664 2.924 -1.833 1 97.19 106 VAL A N 1
ATOM 780 C CA . VAL A 1 106 ? 13.477 3.75 -1.684 1 97.19 106 VAL A CA 1
ATOM 781 C C . VAL A 1 106 ? 12.469 3.045 -0.782 1 97.19 106 VAL A C 1
ATOM 783 O O . VAL A 1 106 ? 11.828 3.678 0.065 1 97.19 106 VAL A O 1
ATOM 786 N N . SER A 1 107 ? 12.281 1.726 -0.992 1 95 107 SER A N 1
ATOM 787 C CA . SER A 1 107 ? 11.289 1.001 -0.203 1 95 107 SER A CA 1
ATOM 788 C C . SER A 1 107 ? 11.484 -0.507 -0.319 1 95 107 SER A C 1
ATOM 790 O O . SER A 1 107 ? 11.969 -1 -1.343 1 95 107 SER A O 1
ATOM 792 N N . VAL A 1 108 ? 11.133 -1.189 0.729 1 92.94 108 VAL A N 1
ATOM 793 C CA . VAL A 1 108 ? 10.914 -2.633 0.736 1 92.94 108 VAL A CA 1
ATOM 794 C C . VAL A 1 108 ? 9.484 -2.936 1.162 1 92.94 108 VAL A C 1
ATOM 796 O O . VAL A 1 108 ? 8.969 -2.334 2.109 1 92.94 108 VAL A O 1
ATOM 799 N N . ALA A 1 109 ? 8.922 -3.764 0.442 1 94.25 109 ALA A N 1
ATOM 800 C CA . ALA A 1 109 ? 7.516 -4.059 0.723 1 94.25 109 ALA A CA 1
ATOM 801 C C . ALA A 1 109 ? 7.199 -5.527 0.454 1 94.25 109 ALA A C 1
ATOM 803 O O . ALA A 1 109 ? 7.992 -6.234 -0.173 1 94.25 109 ALA A O 1
ATOM 804 N N . PHE A 1 110 ? 6.016 -5.953 0.973 1 93.88 110 PHE A N 1
ATOM 805 C CA . PHE A 1 110 ? 5.508 -7.301 0.749 1 93.88 110 PHE A CA 1
ATOM 806 C C . PHE A 1 110 ? 4.031 -7.262 0.365 1 93.88 110 PHE A C 1
ATOM 808 O O . PHE A 1 110 ? 3.264 -6.465 0.908 1 93.88 110 PHE A O 1
ATOM 815 N N . SER A 1 111 ? 3.721 -8.062 -0.507 1 96.69 111 SER A N 1
ATOM 816 C CA . SER A 1 111 ? 2.33 -8.203 -0.929 1 96.69 111 SER A CA 1
ATOM 817 C C . SER A 1 111 ? 1.924 -9.672 -1.021 1 96.69 111 SER A C 1
ATOM 819 O O . SER A 1 111 ? 2.777 -10.547 -1.163 1 96.69 111 SER A O 1
ATOM 821 N N . THR A 1 112 ? 0.65 -9.891 -0.831 1 96.75 112 THR A N 1
ATOM 822 C CA . THR A 1 112 ? 0.084 -11.227 -0.984 1 96.75 112 THR A CA 1
ATOM 823 C C . THR A 1 112 ? -0.854 -11.281 -2.188 1 96.75 112 THR A C 1
ATOM 825 O O . THR A 1 112 ? -1.733 -10.43 -2.334 1 96.75 112 THR A O 1
ATOM 828 N N . PHE A 1 113 ? -0.631 -12.18 -2.988 1 97.44 113 PHE A N 1
ATOM 829 C CA . PHE A 1 113 ? -1.483 -12.422 -4.148 1 97.44 113 PHE A CA 1
ATOM 830 C C . PHE A 1 113 ? -2.141 -13.797 -4.062 1 97.44 113 PHE A C 1
ATOM 832 O O . PHE A 1 113 ? -1.573 -14.727 -3.482 1 97.44 113 PHE A O 1
ATOM 839 N N . VAL A 1 114 ? -3.299 -13.898 -4.668 1 96.81 114 VAL A N 1
ATOM 840 C CA . VAL A 1 114 ? -4.035 -15.156 -4.734 1 96.81 114 VAL A CA 1
ATOM 841 C C . VAL A 1 114 ? -4.293 -15.523 -6.191 1 96.81 114 VAL A C 1
ATOM 843 O O . VAL A 1 114 ? -4.738 -14.688 -6.98 1 96.81 114 VAL A O 1
ATOM 846 N N . ALA A 1 115 ? -3.971 -16.766 -6.52 1 96.12 115 ALA A N 1
ATOM 847 C CA . ALA A 1 115 ? -4.262 -17.266 -7.863 1 96.12 115 ALA A CA 1
ATOM 848 C C . ALA A 1 115 ? -5.762 -17.422 -8.078 1 96.12 115 ALA A C 1
ATOM 850 O O . ALA A 1 115 ? -6.473 -17.938 -7.219 1 96.12 115 ALA A O 1
ATOM 851 N N . LYS A 1 116 ? -6.184 -16.953 -9.18 1 91.38 116 LYS A N 1
ATOM 852 C CA . LYS A 1 116 ? -7.602 -17.094 -9.508 1 91.38 116 LYS A CA 1
ATOM 853 C C . LYS A 1 116 ? -7.887 -18.438 -10.172 1 91.38 116 LYS A C 1
ATOM 855 O O . LYS A 1 116 ? -7.168 -18.844 -11.086 1 91.38 116 LYS A O 1
ATOM 860 N N . PRO A 1 117 ? -8.945 -19.094 -9.617 1 83.88 117 PRO A N 1
ATOM 861 C CA . PRO A 1 117 ? -9.297 -20.375 -10.242 1 83.88 117 PRO A CA 1
ATOM 862 C C . PRO A 1 117 ? -9.711 -20.219 -11.703 1 83.88 117 PRO A C 1
ATOM 864 O O . PRO A 1 117 ? -10.266 -19.188 -12.086 1 83.88 117 PRO A O 1
ATOM 867 N N . VAL A 1 118 ? -9.211 -21.156 -12.398 1 79.44 118 VAL A N 1
ATOM 868 C CA . VAL A 1 118 ? -9.664 -21.266 -13.781 1 79.44 118 VAL A CA 1
ATOM 869 C C . VAL A 1 118 ? -10.789 -22.281 -13.875 1 79.44 118 VAL A C 1
ATOM 871 O O . VAL A 1 118 ? -10.562 -23.484 -13.695 1 79.44 118 VAL A O 1
ATOM 874 N N . GLY A 1 119 ? -11.961 -21.828 -13.977 1 78.56 119 GLY A N 1
ATOM 875 C CA . GLY A 1 119 ? -13.078 -22.75 -14.016 1 78.56 119 GLY A CA 1
ATOM 876 C C . GLY A 1 119 ? -13.375 -23.391 -12.664 1 78.56 119 GLY A C 1
ATOM 877 O O . GLY A 1 119 ? -13.422 -22.688 -11.648 1 78.56 119 GLY A O 1
ATOM 878 N N . LYS A 1 120 ? -13.656 -24.734 -12.578 1 77.62 120 LYS A N 1
ATOM 879 C CA . LYS A 1 120 ? -14.062 -25.438 -11.367 1 77.62 120 LYS A CA 1
ATOM 880 C C . LYS A 1 120 ? -12.852 -26.047 -10.656 1 77.62 120 LYS A C 1
ATOM 882 O O . LYS A 1 120 ? -12.984 -26.578 -9.555 1 77.62 120 LYS A O 1
ATOM 887 N N . GLU A 1 121 ? -11.781 -25.969 -11.32 1 77.88 121 GLU A N 1
ATOM 888 C CA . GLU A 1 121 ? -10.617 -26.641 -10.742 1 77.88 121 GLU A CA 1
ATOM 889 C C . GLU A 1 121 ? -9.914 -25.75 -9.72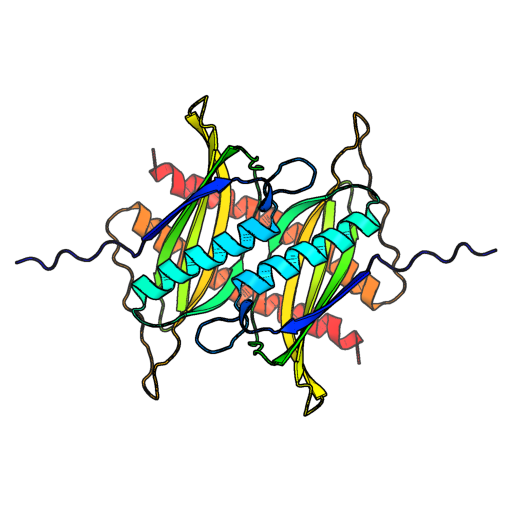7 1 77.88 121 GLU A C 1
ATOM 891 O O . GLU A 1 121 ? -9.766 -24.547 -9.945 1 77.88 121 GLU A O 1
ATOM 896 N N . LYS A 1 122 ? -9.633 -26.422 -8.617 1 76.88 122 LYS A N 1
ATOM 897 C CA . LYS A 1 122 ? -8.844 -25.719 -7.605 1 76.88 122 LYS A CA 1
ATOM 898 C C . LYS A 1 122 ? -7.41 -25.5 -8.086 1 76.88 122 LYS A C 1
ATOM 900 O O . LYS A 1 122 ? -6.828 -26.359 -8.75 1 76.88 122 LYS A O 1
ATOM 905 N N . ILE A 1 123 ? -6.953 -24.297 -7.871 1 86.62 123 ILE A N 1
ATOM 906 C CA . ILE A 1 123 ? -5.57 -24.016 -8.258 1 86.62 123 ILE A CA 1
ATOM 907 C C . ILE A 1 123 ? -4.652 -24.234 -7.055 1 86.62 123 ILE A C 1
ATOM 909 O O . ILE A 1 123 ? -4.945 -23.781 -5.949 1 86.62 123 ILE A O 1
ATOM 913 N N . GLN A 1 124 ? -3.596 -25.062 -7.262 1 92.5 124 GLN A N 1
ATOM 914 C CA . GLN A 1 124 ? -2.527 -25.219 -6.281 1 92.5 124 GLN A CA 1
ATOM 915 C C . GLN A 1 124 ? -1.209 -24.656 -6.809 1 92.5 124 GLN A C 1
ATOM 917 O O . GLN A 1 124 ? -0.732 -25.078 -7.867 1 92.5 124 GLN A O 1
ATOM 922 N N . LEU A 1 125 ? -0.691 -23.781 -6.105 1 96.31 125 LEU A N 1
ATOM 923 C CA . LEU A 1 125 ? 0.562 -23.172 -6.535 1 96.31 125 LEU A CA 1
ATOM 924 C C . LEU A 1 125 ? 1.734 -24.125 -6.316 1 96.31 125 LEU A C 1
ATOM 926 O O . LEU A 1 125 ? 1.79 -24.828 -5.305 1 96.31 125 LEU A O 1
ATOM 930 N N . LYS A 1 126 ? 2.66 -24.156 -7.281 1 94.94 126 LYS A N 1
ATOM 931 C CA . LYS A 1 126 ? 3.906 -24.891 -7.086 1 94.94 126 LYS A CA 1
ATOM 932 C C . LYS A 1 126 ? 4.797 -24.203 -6.059 1 94.94 126 LYS A C 1
ATOM 934 O O . LYS A 1 126 ? 4.84 -22.969 -5.992 1 94.94 126 LYS A O 1
ATOM 939 N N . PRO A 1 127 ? 5.453 -24.969 -5.312 1 95.38 127 PRO A N 1
ATOM 940 C CA . PRO A 1 127 ? 6.391 -24.344 -4.375 1 95.38 127 PRO A CA 1
ATOM 941 C C . PRO A 1 127 ? 7.488 -23.562 -5.078 1 95.38 127 PRO A C 1
ATOM 943 O O . PRO A 1 127 ? 7.828 -23.859 -6.227 1 95.38 127 PRO A O 1
ATOM 946 N N . VAL A 1 128 ? 7.996 -22.531 -4.395 1 95.62 128 VAL A N 1
ATOM 947 C CA . VAL A 1 128 ? 9.117 -21.75 -4.914 1 95.62 128 VAL A CA 1
ATOM 948 C C . VAL A 1 128 ? 10.398 -22.578 -4.852 1 95.62 128 VAL A C 1
ATOM 950 O O . VAL A 1 128 ? 10.664 -23.25 -3.85 1 95.62 128 VAL A O 1
ATOM 953 N N . THR A 1 129 ? 11.156 -22.562 -5.898 1 93.38 129 THR A N 1
ATOM 954 C CA . THR A 1 129 ? 12.453 -23.219 -5.895 1 93.38 129 THR A CA 1
ATOM 955 C C . THR A 1 129 ? 13.5 -22.359 -5.195 1 93.38 129 THR A C 1
ATOM 957 O O . THR A 1 129 ? 13.766 -21.234 -5.613 1 93.38 129 THR A O 1
ATOM 960 N N . LEU A 1 130 ? 14.062 -22.953 -4.207 1 93.19 130 LEU A N 1
ATOM 961 C CA . LEU A 1 130 ? 15.086 -22.25 -3.447 1 93.19 130 LEU A CA 1
ATOM 962 C C . LEU A 1 130 ? 16.484 -22.594 -3.955 1 93.19 130 LEU A C 1
ATOM 964 O O . LEU A 1 130 ? 16.922 -23.734 -3.846 1 93.19 130 LEU A O 1
ATOM 968 N N . LEU A 1 131 ? 17.156 -21.641 -4.465 1 91.25 131 LEU A N 1
ATOM 969 C CA . LEU A 1 131 ? 18.438 -21.906 -5.117 1 91.25 131 LEU A CA 1
ATOM 970 C C . LEU A 1 131 ? 19.594 -21.469 -4.227 1 91.25 131 LEU A C 1
ATOM 972 O O . LEU A 1 131 ? 20.672 -22.062 -4.273 1 91.25 131 LEU A O 1
ATOM 976 N N . THR A 1 132 ? 19.359 -20.453 -3.453 1 91.38 132 THR A N 1
ATOM 977 C CA . THR A 1 132 ? 20.438 -19.891 -2.629 1 91.38 132 THR A CA 1
ATOM 978 C C . THR A 1 132 ? 20.031 -19.891 -1.156 1 91.38 132 THR A C 1
ATOM 980 O O . THR A 1 132 ? 18.875 -20.141 -0.824 1 91.38 132 THR A O 1
ATOM 983 N N . GLU A 1 133 ? 20.969 -19.609 -0.386 1 91.19 133 GLU A N 1
ATOM 984 C CA . GLU A 1 133 ? 20.688 -19.438 1.036 1 91.19 133 GLU A CA 1
ATOM 985 C C . GLU A 1 133 ? 19.75 -18.266 1.276 1 91.19 133 GLU A C 1
ATOM 987 O O . GLU A 1 133 ? 18.906 -18.297 2.166 1 91.19 133 GLU A O 1
ATOM 992 N N . GLN A 1 134 ? 19.969 -17.266 0.509 1 87.94 134 GLN A N 1
ATOM 993 C CA . GLN A 1 134 ? 19.094 -16.109 0.621 1 87.94 134 GLN A CA 1
ATOM 994 C C . GLN A 1 134 ? 17.641 -16.469 0.329 1 87.94 134 GLN A C 1
ATOM 996 O O . GLN A 1 134 ? 16.734 -15.984 1.001 1 87.94 134 GLN A O 1
ATOM 1001 N N . ASP A 1 135 ? 17.484 -17.297 -0.596 1 90.44 135 ASP A N 1
ATOM 1002 C CA . ASP A 1 135 ? 16.141 -17.766 -0.893 1 90.44 135 ASP A CA 1
ATOM 1003 C C . ASP A 1 135 ? 15.523 -18.453 0.322 1 90.44 135 ASP A C 1
ATOM 1005 O O . ASP A 1 135 ? 14.352 -18.234 0.634 1 90.44 135 ASP A O 1
ATOM 1009 N N . GLN A 1 136 ? 16.328 -19.25 0.937 1 92.62 136 GLN A N 1
ATOM 1010 C CA . GLN A 1 136 ? 15.844 -20 2.096 1 92.62 136 GLN A CA 1
ATOM 1011 C C . GLN A 1 136 ? 15.438 -19.062 3.227 1 92.62 136 GLN A C 1
ATOM 1013 O O . GLN A 1 136 ? 14.398 -19.25 3.857 1 92.62 136 GLN A O 1
ATOM 1018 N N . VAL A 1 137 ? 16.281 -18.141 3.436 1 91.19 137 VAL A N 1
ATOM 1019 C CA . VAL A 1 137 ? 16 -17.188 4.496 1 91.19 137 VAL A CA 1
ATOM 1020 C C . VAL A 1 137 ? 14.719 -16.422 4.184 1 91.19 137 VAL A C 1
ATOM 1022 O O . VAL A 1 137 ? 13.836 -16.297 5.043 1 91.19 137 VAL A O 1
ATOM 1025 N N . GLU A 1 138 ? 14.562 -15.898 2.973 1 91.75 138 GLU A N 1
ATOM 1026 C CA . GLU A 1 138 ? 13.383 -15.141 2.564 1 91.75 138 GLU A CA 1
ATOM 1027 C C . GLU A 1 138 ? 12.125 -15.992 2.656 1 91.75 138 GLU A C 1
ATOM 1029 O O . GLU A 1 138 ? 11.07 -15.508 3.078 1 91.75 138 GLU A O 1
ATOM 1034 N N . HIS A 1 139 ? 12.305 -17.188 2.264 1 93.75 139 HIS A N 1
ATOM 1035 C CA . HIS A 1 139 ? 11.203 -18.141 2.322 1 93.75 139 HIS A CA 1
ATOM 1036 C C . HIS A 1 139 ? 10.727 -18.344 3.756 1 93.75 139 HIS A C 1
ATOM 1038 O O . HIS A 1 139 ? 9.523 -18.297 4.023 1 93.75 139 HIS A O 1
ATOM 1044 N N . ASN A 1 140 ? 11.609 -18.531 4.664 1 93 140 ASN A N 1
ATOM 1045 C CA . ASN A 1 140 ? 11.281 -18.734 6.07 1 93 140 ASN A CA 1
ATOM 1046 C C . ASN A 1 140 ? 10.656 -17.484 6.68 1 93 140 ASN A C 1
ATOM 1048 O O . ASN A 1 140 ? 9.695 -17.562 7.445 1 93 140 ASN A O 1
ATOM 1052 N N . LEU A 1 141 ? 11.219 -16.406 6.348 1 91 141 LEU A N 1
ATOM 1053 C CA . LEU A 1 141 ? 10.695 -15.148 6.863 1 91 141 LEU A CA 1
ATOM 1054 C C . LEU A 1 141 ? 9.273 -14.906 6.371 1 91 141 LEU A C 1
ATOM 1056 O O . LEU A 1 141 ? 8.445 -14.352 7.098 1 91 141 LEU A O 1
ATOM 1060 N N . ALA A 1 142 ? 9.016 -15.258 5.129 1 92.75 142 ALA A N 1
ATOM 1061 C CA . ALA A 1 142 ? 7.668 -15.117 4.59 1 92.75 142 ALA A CA 1
ATOM 1062 C C . ALA A 1 142 ? 6.664 -15.93 5.406 1 92.75 142 ALA A C 1
ATOM 1064 O O . ALA A 1 142 ? 5.547 -15.469 5.652 1 92.75 142 ALA A O 1
ATOM 1065 N N . SER A 1 143 ? 7.066 -17.094 5.824 1 93.62 143 SER A N 1
ATOM 1066 C CA . SER A 1 143 ? 6.207 -17.906 6.676 1 93.62 143 SER A CA 1
ATOM 1067 C C . SER A 1 143 ? 5.898 -17.203 7.992 1 93.62 143 SER A C 1
ATOM 1069 O O . SER A 1 143 ? 4.75 -17.203 8.445 1 93.62 143 SER A O 1
ATOM 1071 N N . GLU A 1 144 ? 6.906 -16.609 8.531 1 88.81 144 GLU A N 1
ATOM 1072 C CA . GLU A 1 144 ? 6.73 -15.898 9.797 1 88.81 144 GLU A CA 1
ATOM 1073 C C . GLU A 1 144 ? 5.84 -14.672 9.625 1 88.81 144 GLU A C 1
ATOM 1075 O O . GLU A 1 144 ? 5.008 -14.375 10.484 1 88.81 144 GLU A O 1
ATOM 1080 N N . ARG A 1 145 ? 6.047 -13.922 8.516 1 88.5 145 ARG A N 1
ATOM 1081 C CA . ARG A 1 145 ? 5.227 -12.75 8.25 1 88.5 145 ARG A CA 1
ATOM 1082 C C . ARG A 1 145 ? 3.756 -13.133 8.109 1 88.5 145 ARG A C 1
ATOM 1084 O O . ARG A 1 145 ? 2.873 -12.406 8.57 1 88.5 145 ARG A O 1
ATOM 1091 N N . ARG A 1 146 ? 3.531 -14.227 7.48 1 89.38 146 ARG A N 1
ATOM 1092 C CA . ARG A 1 146 ? 2.158 -14.703 7.344 1 89.38 146 ARG A CA 1
ATOM 1093 C C . ARG A 1 146 ? 1.533 -14.969 8.703 1 89.38 146 ARG A C 1
ATOM 1095 O O . ARG A 1 146 ? 0.398 -14.562 8.969 1 89.38 146 ARG A O 1
ATOM 1102 N N . LYS A 1 147 ? 2.303 -15.625 9.539 1 87.12 147 LYS A N 1
ATOM 1103 C CA . LYS A 1 147 ? 1.809 -15.922 10.883 1 87.12 147 LYS A CA 1
ATOM 1104 C C . LYS A 1 147 ? 1.455 -14.648 11.633 1 87.12 147 LYS A C 1
ATOM 1106 O O . LYS A 1 147 ? 0.39 -14.555 12.25 1 87.12 147 LYS A O 1
ATOM 1111 N N . VAL A 1 148 ? 2.35 -13.773 11.594 1 80.88 148 VAL A N 1
ATOM 1112 C CA . VAL A 1 148 ? 2.166 -12.508 12.297 1 80.88 148 VAL A CA 1
ATOM 1113 C C . VAL A 1 148 ? 0.95 -11.773 11.734 1 80.88 148 VAL A C 1
ATOM 1115 O O . VAL A 1 148 ? 0.138 -11.234 12.492 1 80.88 148 VAL A O 1
ATOM 1118 N N . ARG A 1 149 ? 0.833 -11.688 10.43 1 80.81 149 ARG A N 1
ATOM 1119 C CA . ARG A 1 149 ? -0.287 -11.016 9.773 1 80.81 149 ARG A CA 1
ATOM 1120 C C . ARG A 1 149 ? -1.615 -11.633 10.195 1 80.81 149 ARG A C 1
ATOM 1122 O O . ARG A 1 149 ? -2.57 -10.922 10.508 1 80.81 149 ARG A O 1
ATOM 1129 N N . LEU A 1 150 ? -1.631 -12.906 10.25 1 80.19 150 LEU A N 1
ATOM 1130 C CA . LEU A 1 150 ? -2.855 -13.609 10.617 1 80.19 150 LEU A CA 1
ATOM 1131 C C . LEU A 1 150 ? -3.217 -13.344 12.078 1 80.19 150 LEU A C 1
ATOM 1133 O O . LEU A 1 150 ? -4.391 -13.156 12.406 1 80.19 150 LEU A O 1
ATOM 1137 N N . GLN A 1 151 ? -2.246 -13.312 12.883 1 78 151 GLN A N 1
ATOM 1138 C CA . GLN A 1 151 ? -2.471 -13.016 14.289 1 78 151 GLN A CA 1
ATOM 1139 C C . GLN A 1 151 ? -2.969 -11.586 14.484 1 78 151 GLN A C 1
ATOM 1141 O O . GLN A 1 151 ? -3.854 -11.336 15.305 1 78 151 GLN A O 1
ATOM 1146 N N . HIS A 1 152 ? -2.307 -10.734 13.773 1 72.69 152 HIS A N 1
ATOM 1147 C CA . HIS A 1 152 ? -2.693 -9.328 13.852 1 72.69 152 HIS A CA 1
ATOM 1148 C C . HIS A 1 152 ? -4.129 -9.125 13.375 1 72.69 152 HIS A C 1
ATOM 1150 O O . HIS A 1 152 ? -4.883 -8.359 13.977 1 72.69 152 HIS A O 1
ATOM 1156 N N . GLU A 1 153 ? -4.43 -9.625 12.266 1 71.88 153 GLU A N 1
ATOM 1157 C CA . GLU A 1 153 ? -5.789 -9.547 11.742 1 71.88 153 GLU A CA 1
ATOM 1158 C C . GLU A 1 153 ? -6.805 -10 12.789 1 71.88 153 GLU A C 1
ATOM 116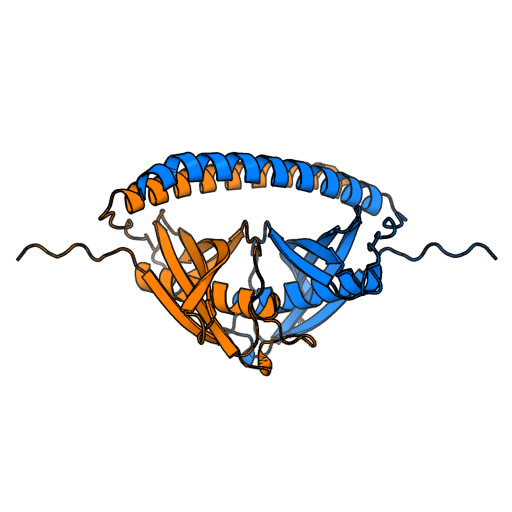0 O O . GLU A 1 153 ? -7.855 -9.375 12.953 1 71.88 153 GLU A O 1
ATOM 1165 N N . ASP A 1 154 ? -6.438 -10.984 13.484 1 73.19 154 ASP A N 1
ATOM 1166 C CA . ASP A 1 154 ? -7.316 -11.5 14.531 1 73.19 154 ASP A CA 1
ATOM 1167 C C . ASP A 1 154 ? -7.438 -10.508 15.688 1 73.19 154 ASP A C 1
ATOM 1169 O O . ASP A 1 154 ? -8.523 -10.312 16.234 1 73.19 154 ASP A O 1
ATOM 1173 N N . THR A 1 155 ? -6.32 -9.984 16.016 1 65.12 155 THR A N 1
ATOM 1174 C CA . THR A 1 155 ? -6.305 -9.008 17.094 1 65.12 155 THR A CA 1
ATOM 1175 C C . THR A 1 155 ? -7.113 -7.77 16.719 1 65.12 155 THR A C 1
ATOM 1177 O O . THR A 1 155 ? -7.906 -7.27 17.516 1 65.12 155 THR A O 1
ATOM 1180 N N . PHE A 1 156 ? -6.871 -7.328 15.539 1 64.56 156 PHE A N 1
ATOM 1181 C CA . PHE A 1 156 ? -7.547 -6.113 15.102 1 64.56 156 PHE A CA 1
ATOM 1182 C C . PHE A 1 156 ? -9.039 -6.359 14.93 1 64.56 156 PHE A C 1
ATOM 1184 O O . PHE A 1 156 ? -9.859 -5.504 15.273 1 64.56 156 PHE A O 1
ATOM 1191 N N . LYS A 1 157 ? -9.367 -7.406 14.336 1 66.56 157 LYS A N 1
ATOM 1192 C CA . LYS A 1 157 ? -10.781 -7.754 14.273 1 66.56 157 LYS A CA 1
ATOM 1193 C C . LYS A 1 157 ? -11.422 -7.734 15.664 1 66.56 157 LYS A C 1
ATOM 1195 O O . LYS A 1 157 ? -12.547 -7.262 15.828 1 66.56 157 LYS A O 1
ATOM 1200 N N . ASN A 1 158 ? -10.672 -8.086 16.547 1 64.12 158 ASN A N 1
ATOM 1201 C CA . ASN A 1 158 ? -11.164 -8.094 17.922 1 64.12 158 ASN A CA 1
ATOM 1202 C C . ASN A 1 158 ? -11.258 -6.676 18.5 1 64.12 158 ASN A C 1
ATOM 1204 O O . ASN A 1 158 ? -12.195 -6.359 19.234 1 64.12 158 ASN A O 1
ATOM 1208 N N . LEU A 1 159 ? -10.32 -5.941 18.172 1 59.75 159 LEU A N 1
ATOM 1209 C CA . LEU A 1 159 ? -10.336 -4.555 18.625 1 59.75 159 LEU A CA 1
ATOM 1210 C C . LEU A 1 159 ? -11.492 -3.787 17.984 1 59.75 159 LEU A C 1
ATOM 1212 O O . LEU A 1 159 ? -12.156 -2.986 18.656 1 59.75 159 LEU A O 1
ATOM 1216 N N . MET A 1 160 ? -11.617 -3.973 16.672 1 59.53 160 MET A N 1
ATOM 1217 C CA . MET A 1 160 ? -12.711 -3.316 15.969 1 59.53 160 MET A CA 1
ATOM 1218 C C . MET A 1 160 ? -14.062 -3.766 16.516 1 59.53 160 MET A C 1
ATOM 1220 O O . MET A 1 160 ? -14.984 -2.957 16.656 1 59.53 160 MET A O 1
ATOM 1224 N N . LYS A 1 161 ? -14.211 -5.062 16.625 1 60.41 161 LYS A N 1
ATOM 1225 C CA . LYS A 1 161 ? -15.43 -5.574 17.25 1 60.41 161 LYS A CA 1
ATOM 1226 C C . LYS A 1 161 ? -15.695 -4.91 18.594 1 60.41 161 LYS A C 1
ATOM 1228 O O . LYS A 1 161 ? -16.828 -4.582 18.922 1 60.41 161 LYS A O 1
ATOM 1233 N N . GLU A 1 162 ? -14.672 -4.711 19.266 1 55.25 162 GLU A N 1
ATOM 1234 C CA . GLU A 1 162 ? -14.812 -4.059 20.578 1 55.25 162 GLU A CA 1
ATOM 1235 C C . GLU A 1 162 ? -15.117 -2.572 20.406 1 55.25 162 GLU A C 1
ATOM 1237 O O . GLU A 1 162 ? -15.891 -2.004 21.188 1 55.25 162 GLU A O 1
ATOM 1242 N N . GLY A 1 163 ? -14.445 -1.99 19.453 1 51.31 163 GLY A N 1
ATOM 1243 C CA . GLY A 1 163 ? -14.719 -0.589 19.172 1 51.31 163 GLY A CA 1
ATOM 1244 C C . GLY A 1 163 ? -16.016 -0.373 18.406 1 51.31 163 GLY A C 1
ATOM 1245 O O . GLY A 1 163 ? -16.641 0.682 18.516 1 51.31 163 GLY A O 1
ATOM 1246 N N . GLY A 1 164 ? -16.281 -1.046 17.203 1 51.69 164 GLY A N 1
ATOM 1247 C CA . GLY A 1 164 ? -17.531 -1.015 16.469 1 51.69 164 GLY A CA 1
ATOM 1248 C C . GLY A 1 164 ? -18.734 -1.296 17.344 1 51.69 164 GLY A C 1
ATOM 1249 O O . GLY A 1 164 ? -19.875 -1.156 16.906 1 51.69 164 GLY A O 1
ATOM 1250 N N . LYS A 1 165 ? -18.625 -2.016 18.312 1 46.59 165 LYS A N 1
ATOM 1251 C CA . LYS A 1 165 ? -19.75 -2.072 19.25 1 46.59 165 LYS A CA 1
ATOM 1252 C C . LYS A 1 165 ? -20.234 -0.672 19.625 1 46.59 165 LYS A C 1
ATOM 1254 O O . LYS A 1 165 ? -21.297 -0.513 20.219 1 46.59 165 LYS A O 1
ATOM 1259 N N . PHE A 1 166 ? -19.5 0.237 19.25 1 37.88 166 PHE A N 1
ATOM 1260 C CA . PHE A 1 166 ? -20.031 1.561 19.531 1 37.88 166 PHE A CA 1
ATOM 1261 C C . PHE A 1 166 ? -20.828 2.1 18.359 1 37.88 166 PHE A C 1
ATOM 1263 O O . PHE A 1 166 ? -21.406 3.189 18.438 1 37.88 166 PHE A O 1
ATOM 1270 N N . ASP A 1 167 ? -20.781 1.613 17.172 1 39.59 167 ASP A N 1
ATOM 1271 C CA . ASP A 1 167 ? -21.688 2.111 16.141 1 39.59 167 ASP A CA 1
ATOM 1272 C C . ASP A 1 167 ? -23.078 1.511 16.297 1 39.59 167 ASP A C 1
ATOM 1274 O O . ASP A 1 167 ? -23.953 1.729 15.445 1 39.59 167 ASP A O 1
ATOM 1278 N N . GLY A 1 168 ? -23.297 0.513 17.156 1 31.55 168 GLY A N 1
ATOM 1279 C CA . GLY A 1 168 ? -24.719 0.265 17.375 1 31.55 168 GLY A CA 1
ATOM 1280 C C . GLY A 1 168 ? -25.375 1.303 18.266 1 31.55 168 GLY A C 1
ATOM 1281 O O . GLY A 1 168 ? -24.703 1.955 19.062 1 31.55 168 GLY A O 1
ATOM 1282 N N . MET B 1 1 ? -18.703 34.406 20.031 1 31.17 1 MET B N 1
ATOM 1283 C CA . MET B 1 1 ? -18.922 33.688 18.797 1 31.17 1 MET B CA 1
ATOM 1284 C C . MET B 1 1 ? -18.156 32.375 18.797 1 31.17 1 MET B C 1
ATOM 1286 O O . MET B 1 1 ? -16.922 32.375 18.859 1 31.17 1 MET B O 1
ATOM 1290 N N . GLU B 1 2 ? -18.516 31.25 19.438 1 36.41 2 GLU B N 1
ATOM 1291 C CA . GLU B 1 2 ? -17.844 30.031 19.828 1 36.41 2 GLU B CA 1
ATOM 1292 C C . GLU B 1 2 ? -17.094 29.406 18.641 1 36.41 2 GLU B C 1
ATOM 1294 O O . GLU B 1 2 ? -17.688 29.172 17.594 1 36.41 2 GLU B O 1
ATOM 1299 N N . LEU B 1 3 ? -15.883 29.656 18.297 1 40.75 3 LEU B N 1
ATOM 1300 C CA . LEU B 1 3 ? -15.016 29.219 17.203 1 40.75 3 LEU B CA 1
ATOM 1301 C C . LEU B 1 3 ? -15.234 27.734 16.906 1 40.75 3 LEU B C 1
ATOM 1303 O O . LEU B 1 3 ? -15.031 26.891 17.781 1 40.75 3 LEU B O 1
ATOM 1307 N N . GLU B 1 4 ? -16.281 27.297 16.203 1 46.88 4 GLU B N 1
ATOM 1308 C CA . GLU B 1 4 ? -16.688 25.953 15.828 1 46.88 4 GLU B CA 1
ATOM 1309 C C . GLU B 1 4 ? -15.484 25.078 15.492 1 46.88 4 GLU B C 1
ATOM 1311 O O . GLU B 1 4 ? -14.594 25.5 14.75 1 46.88 4 GLU B O 1
ATOM 1316 N N . ARG B 1 5 ? -14.852 24.406 16.422 1 52.38 5 ARG B N 1
ATOM 1317 C CA . ARG B 1 5 ? -13.727 23.484 16.266 1 52.38 5 ARG B CA 1
ATOM 1318 C C . ARG B 1 5 ? -13.844 22.703 14.969 1 52.38 5 ARG B C 1
ATOM 1320 O O . ARG B 1 5 ? -14.867 22.062 14.711 1 52.38 5 ARG B O 1
ATOM 1327 N N . PRO B 1 6 ? -13.031 23.016 14 1 58.59 6 PRO B N 1
ATOM 1328 C CA . PRO B 1 6 ? -13.203 22.375 12.695 1 58.59 6 PRO B CA 1
ATOM 1329 C C . PRO B 1 6 ? -13.148 20.859 12.781 1 58.59 6 PRO B C 1
ATOM 1331 O O . PRO B 1 6 ? -12.477 20.297 13.656 1 58.59 6 PRO B O 1
ATOM 1334 N N . ALA B 1 7 ? -14.18 20.172 12.258 1 68.12 7 ALA B N 1
ATOM 1335 C CA . ALA B 1 7 ? -14.227 18.719 12.109 1 68.12 7 ALA B CA 1
ATOM 1336 C C . ALA B 1 7 ? -12.906 18.172 11.57 1 68.12 7 ALA B C 1
ATOM 1338 O O . ALA B 1 7 ? -12.172 18.891 10.875 1 68.12 7 ALA B O 1
ATOM 1339 N N . PRO B 1 8 ? -12.461 17.047 12.117 1 72.12 8 PRO B N 1
ATOM 1340 C CA . PRO B 1 8 ? -11.273 16.438 11.516 1 72.12 8 PRO B CA 1
ATOM 1341 C C . PRO B 1 8 ? -11.273 16.516 9.992 1 72.12 8 PRO B C 1
ATOM 1343 O O . PRO B 1 8 ? -12.328 16.391 9.367 1 72.12 8 PRO B O 1
ATOM 1346 N N . ALA B 1 9 ? -10.148 16.875 9.5 1 83.62 9 ALA B N 1
ATOM 1347 C CA . ALA B 1 9 ? -10.031 16.938 8.047 1 83.62 9 ALA B CA 1
ATOM 1348 C C . ALA B 1 9 ? -10.438 15.617 7.406 1 83.62 9 ALA B C 1
ATOM 1350 O O . ALA B 1 9 ? -9.938 14.555 7.797 1 83.62 9 ALA B O 1
ATOM 1351 N N . GLU B 1 10 ? -11.375 15.664 6.707 1 92.31 10 GLU B N 1
ATOM 1352 C CA . GLU B 1 10 ? -11.891 14.508 5.973 1 92.31 10 GLU B CA 1
ATOM 1353 C C . GLU B 1 10 ? -12.047 14.82 4.488 1 92.31 10 GLU B C 1
ATOM 1355 O O . GLU B 1 10 ? -12.422 15.938 4.117 1 92.31 10 GLU B O 1
ATOM 1360 N N . VAL B 1 11 ? -11.656 13.898 3.637 1 96.5 11 VAL B N 1
ATOM 1361 C CA . VAL B 1 11 ? -11.812 14 2.189 1 96.5 11 VAL B CA 1
ATOM 1362 C C . VAL B 1 11 ? -12.562 12.773 1.666 1 96.5 11 VAL B C 1
ATOM 1364 O O . VAL B 1 11 ? -12.297 11.648 2.086 1 96.5 11 VAL B O 1
ATOM 1367 N N . ARG B 1 12 ? -13.477 13 0.822 1 97.12 12 ARG B N 1
ATOM 1368 C CA . ARG B 1 12 ? -14.211 11.938 0.155 1 97.12 12 ARG B CA 1
ATOM 1369 C C . ARG B 1 12 ? -14.086 12.047 -1.36 1 97.12 12 ARG B C 1
ATOM 1371 O O . ARG B 1 12 ? -14.336 13.102 -1.937 1 97.12 12 ARG B O 1
ATOM 1378 N N . MET B 1 13 ? -13.641 10.961 -1.928 1 97.12 13 MET B N 1
ATOM 1379 C CA . MET B 1 13 ? -13.547 10.883 -3.383 1 97.12 13 MET B CA 1
ATOM 1380 C C . MET B 1 13 ? -14.414 9.75 -3.928 1 97.12 13 MET B C 1
ATOM 1382 O O . MET B 1 13 ? -14.352 8.625 -3.439 1 97.12 13 MET B O 1
ATOM 1386 N N . SER B 1 14 ? -15.266 10.117 -4.891 1 96.94 14 SER B N 1
ATOM 1387 C CA . SER B 1 14 ? -16.109 9.117 -5.543 1 96.94 14 SER B CA 1
ATOM 1388 C C . SER B 1 14 ? -15.914 9.141 -7.059 1 96.94 14 SER B C 1
ATOM 1390 O O . SER B 1 14 ? -15.789 10.211 -7.656 1 96.94 14 SER B O 1
ATOM 1392 N N . GLN B 1 15 ? -15.844 7.969 -7.559 1 94.62 15 GLN B N 1
ATOM 1393 C CA . GLN B 1 15 ? -15.562 7.852 -8.984 1 94.62 15 GLN B CA 1
ATOM 1394 C C . GLN B 1 15 ? -16.234 6.617 -9.578 1 94.62 15 GLN B C 1
ATOM 1396 O O . GLN B 1 15 ? -16.219 5.547 -8.977 1 94.62 15 GLN B O 1
ATOM 1401 N N . ALA B 1 16 ? -16.844 6.871 -10.742 1 96.62 16 ALA B N 1
ATOM 1402 C CA . ALA B 1 16 ? -17.266 5.707 -11.508 1 96.62 16 ALA B CA 1
A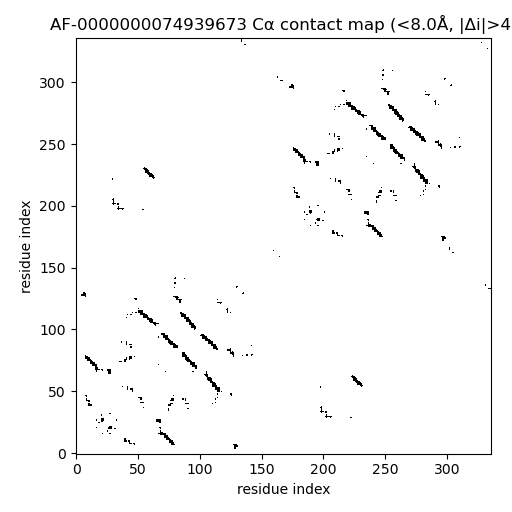TOM 1403 C C . ALA B 1 16 ? -16.078 4.953 -12.086 1 96.62 16 ALA B C 1
ATOM 1405 O O . ALA B 1 16 ? -15.148 5.566 -12.617 1 96.62 16 ALA B O 1
ATOM 1406 N N . ILE B 1 17 ? -16.141 3.67 -12 1 97.62 17 ILE B N 1
ATOM 1407 C CA . ILE B 1 17 ? -15.055 2.855 -12.539 1 97.62 17 ILE B CA 1
ATOM 1408 C C . ILE B 1 17 ? -15.203 2.73 -14.055 1 97.62 17 ILE B C 1
ATOM 1410 O O . ILE B 1 17 ? -16.266 2.318 -14.547 1 97.62 17 ILE B O 1
ATOM 1414 N N . GLN B 1 18 ? -14.195 3.057 -14.727 1 97.81 18 GLN B N 1
ATOM 1415 C CA . GLN B 1 18 ? -14.164 3.006 -16.188 1 97.81 18 GLN B CA 1
ATOM 1416 C C . GLN B 1 18 ? -13.266 1.873 -16.672 1 97.81 18 GLN B C 1
ATOM 1418 O O . GLN B 1 18 ? -12.43 1.365 -15.922 1 97.81 18 GLN B O 1
ATOM 1423 N N . PRO B 1 19 ? -13.406 1.46 -17.953 1 97.44 19 PRO B N 1
ATOM 1424 C CA . PRO B 1 19 ? -12.578 0.381 -18.5 1 97.44 19 PRO B CA 1
ATOM 1425 C C . PRO B 1 19 ? -11.078 0.664 -18.359 1 97.44 19 PRO B C 1
ATOM 1427 O O . PRO B 1 19 ? -10.289 -0.26 -18.156 1 97.44 19 PRO B O 1
ATOM 1430 N N . ALA B 1 20 ? -10.664 1.91 -18.406 1 96.44 20 ALA B N 1
ATOM 1431 C CA . ALA B 1 20 ? -9.25 2.285 -18.312 1 96.44 20 ALA B CA 1
ATOM 1432 C C . ALA B 1 20 ? -8.688 1.98 -16.922 1 96.44 20 ALA B C 1
ATOM 1434 O O . ALA B 1 20 ? -7.473 1.947 -16.734 1 96.44 20 ALA B O 1
ATOM 1435 N N . HIS B 1 21 ? -9.516 1.815 -15.977 1 97.5 21 HIS B N 1
ATOM 1436 C CA . HIS B 1 21 ? -9.109 1.543 -14.602 1 97.5 21 HIS B CA 1
ATOM 1437 C C . HIS B 1 21 ? -9.07 0.043 -14.328 1 97.5 21 HIS B C 1
ATOM 1439 O O . HIS B 1 21 ? -8.711 -0.38 -13.227 1 97.5 21 HIS B O 1
ATOM 1445 N N . ALA B 1 22 ? -9.484 -0.771 -15.281 1 96.75 22 ALA B N 1
ATOM 1446 C CA . ALA B 1 22 ? -9.836 -2.158 -14.984 1 96.75 22 ALA B CA 1
ATOM 1447 C C . ALA B 1 22 ? -8.875 -3.123 -15.68 1 96.75 22 ALA B C 1
ATOM 1449 O O . ALA B 1 22 ? -8.219 -2.764 -16.656 1 96.75 22 ALA B O 1
ATOM 1450 N N . ASN B 1 23 ? -8.805 -4.289 -15.062 1 92.56 23 ASN B N 1
ATOM 1451 C CA . ASN B 1 23 ? -8.07 -5.367 -15.711 1 92.56 23 ASN B CA 1
ATOM 1452 C C . ASN B 1 23 ? -8.891 -6.02 -16.812 1 92.56 23 ASN B C 1
ATOM 1454 O O . ASN B 1 23 ? -9.953 -5.52 -17.188 1 92.56 23 ASN B O 1
ATOM 1458 N N . ALA B 1 24 ? -8.297 -7.086 -17.391 1 89.56 24 ALA B N 1
ATOM 1459 C CA . ALA B 1 24 ? -8.922 -7.742 -18.547 1 89.56 24 ALA B CA 1
ATOM 1460 C C . ALA B 1 24 ? -10.281 -8.32 -18.172 1 89.56 24 ALA B C 1
ATOM 1462 O O . ALA B 1 24 ? -11.117 -8.57 -19.047 1 89.56 24 ALA B O 1
ATOM 1463 N N . ARG B 1 25 ? -10.562 -8.539 -16.922 1 91.69 25 ARG B N 1
ATOM 1464 C CA . ARG B 1 25 ? -11.82 -9.125 -16.469 1 91.69 25 ARG B CA 1
ATOM 1465 C C . ARG B 1 25 ? -12.836 -8.039 -16.125 1 91.69 25 ARG B C 1
ATOM 1467 O O . ARG B 1 25 ? -13.914 -8.336 -15.602 1 91.69 25 ARG B O 1
ATOM 1474 N N . GLY B 1 26 ? -12.477 -6.812 -16.297 1 95.75 26 GLY B N 1
ATOM 1475 C CA . GLY B 1 26 ? -13.375 -5.707 -16 1 95.75 26 GLY B CA 1
ATOM 1476 C C . GLY B 1 26 ? -13.398 -5.332 -14.531 1 95.75 26 GLY B C 1
ATOM 1477 O O . GLY B 1 26 ? -14.328 -4.672 -14.062 1 95.75 26 GLY B O 1
ATOM 1478 N N . GLU B 1 27 ? -12.414 -5.797 -13.883 1 96.75 27 GLU B N 1
ATOM 1479 C CA . GLU B 1 27 ? -12.305 -5.477 -12.461 1 96.75 27 GLU B CA 1
ATOM 1480 C C . GLU B 1 27 ? -11.305 -4.352 -12.219 1 96.75 27 GLU B C 1
ATOM 1482 O O . GLU B 1 27 ? -10.273 -4.277 -12.883 1 96.75 27 GLU B O 1
ATOM 1487 N N . LEU B 1 28 ? -11.688 -3.498 -11.25 1 97.75 28 LEU B N 1
ATOM 1488 C CA . LEU B 1 28 ? -10.758 -2.439 -10.883 1 97.75 28 LEU B CA 1
ATOM 1489 C C . LEU B 1 28 ? -9.414 -3.021 -10.461 1 97.75 28 LEU B C 1
ATOM 1491 O O . LEU B 1 28 ? -9.359 -3.928 -9.625 1 97.75 28 LEU B O 1
ATOM 1495 N N . SER B 1 29 ? -8.391 -2.51 -11.055 1 97.25 29 SER B N 1
ATOM 1496 C CA . SER B 1 29 ? -7.055 -2.984 -10.688 1 97.25 29 SER B CA 1
ATOM 1497 C C . SER B 1 29 ? -6.648 -2.484 -9.305 1 97.25 29 SER B C 1
ATOM 1499 O O . SER B 1 29 ? -6.93 -1.339 -8.945 1 97.25 29 SER B O 1
ATOM 1501 N N . ALA B 1 30 ? -5.992 -3.369 -8.531 1 97.5 30 ALA B N 1
ATOM 1502 C CA . ALA B 1 30 ? -5.461 -2.955 -7.238 1 97.5 30 ALA B CA 1
ATOM 1503 C C . ALA B 1 30 ? -4.465 -1.81 -7.395 1 97.5 30 ALA B C 1
ATOM 1505 O O . ALA B 1 30 ? -4.426 -0.894 -6.57 1 97.5 30 ALA B O 1
ATOM 1506 N N . ALA B 1 31 ? -3.68 -1.854 -8.477 1 97.81 31 ALA B N 1
ATOM 1507 C CA . ALA B 1 31 ? -2.723 -0.79 -8.766 1 97.81 31 ALA B CA 1
ATOM 1508 C C . ALA B 1 31 ? -3.418 0.565 -8.859 1 97.81 31 ALA B C 1
ATOM 1510 O O . ALA B 1 31 ? -2.967 1.542 -8.258 1 97.81 31 ALA B O 1
ATOM 1511 N N . GLN B 1 32 ? -4.441 0.6 -9.578 1 97.81 32 GLN B N 1
ATOM 1512 C CA . GLN B 1 32 ? -5.199 1.835 -9.75 1 97.81 32 GLN B CA 1
ATOM 1513 C C . GLN B 1 32 ? -5.824 2.283 -8.43 1 97.81 32 GLN B C 1
ATOM 1515 O O . GLN B 1 32 ? -5.785 3.469 -8.094 1 97.81 32 GLN B O 1
ATOM 1520 N N . LEU B 1 33 ? -6.391 1.392 -7.719 1 98.25 33 LEU B N 1
ATOM 1521 C CA . LEU B 1 33 ? -7 1.717 -6.434 1 98.25 33 LEU B CA 1
ATOM 1522 C C . LEU B 1 33 ? -5.961 2.264 -5.465 1 98.25 33 LEU B C 1
ATOM 1524 O O . LEU B 1 33 ? -6.207 3.258 -4.777 1 98.25 33 LEU B O 1
ATOM 1528 N N . LEU B 1 34 ? -4.801 1.6 -5.414 1 98.19 34 LEU B N 1
ATOM 1529 C CA . LEU B 1 34 ? -3.727 2.051 -4.535 1 98.19 34 LEU B CA 1
ATOM 1530 C C . LEU B 1 34 ? -3.34 3.492 -4.844 1 98.19 34 LEU B C 1
ATOM 1532 O O . LEU B 1 34 ? -3.09 4.281 -3.93 1 98.19 34 LEU B O 1
ATOM 1536 N N . LYS B 1 35 ? -3.322 3.824 -6.051 1 98.06 35 LYS B N 1
ATOM 1537 C CA . LYS B 1 35 ? -3.033 5.191 -6.469 1 98.06 35 LYS B CA 1
ATOM 1538 C C . LYS B 1 35 ? -4.094 6.16 -5.953 1 98.06 35 LYS B C 1
ATOM 1540 O O . LYS B 1 35 ? -3.764 7.219 -5.41 1 98.06 35 LYS B O 1
ATOM 1545 N N . TRP B 1 36 ? -5.305 5.805 -6.141 1 98.31 36 TRP B N 1
ATOM 1546 C CA . TRP B 1 36 ? -6.391 6.672 -5.691 1 98.31 36 TRP B CA 1
ATOM 1547 C C . TRP B 1 36 ? -6.391 6.805 -4.172 1 98.31 36 TRP B C 1
ATOM 1549 O O . TRP B 1 36 ? -6.656 7.883 -3.637 1 98.31 36 TRP B O 1
ATOM 1559 N N . I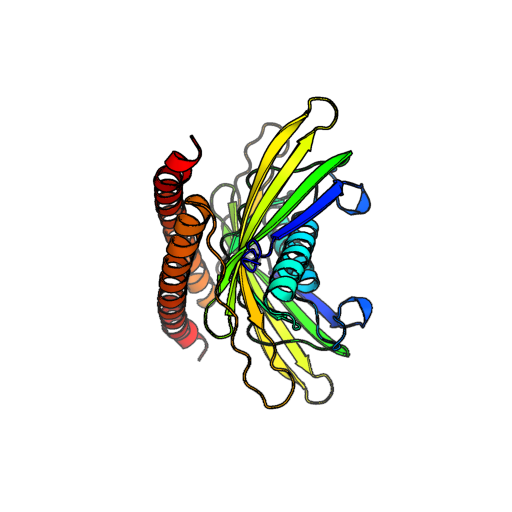LE B 1 37 ? -6.098 5.734 -3.553 1 98.12 37 ILE B N 1
ATOM 1560 C CA . ILE B 1 37 ? -6.055 5.73 -2.094 1 98.12 37 ILE B CA 1
ATOM 1561 C C . ILE B 1 37 ? -5.012 6.73 -1.604 1 98.12 37 ILE B C 1
ATOM 1563 O O . ILE B 1 37 ? -5.316 7.602 -0.783 1 98.12 37 ILE B O 1
ATOM 1567 N N . ASP B 1 38 ? -3.852 6.625 -2.07 1 98.44 38 ASP B N 1
ATOM 1568 C CA . ASP B 1 38 ? -2.783 7.512 -1.616 1 98.44 38 ASP B CA 1
ATOM 1569 C C . ASP B 1 38 ? -3.086 8.961 -1.973 1 98.44 38 ASP B C 1
ATOM 1571 O O . ASP B 1 38 ? -2.836 9.867 -1.174 1 98.44 38 ASP B O 1
ATOM 1575 N N . THR B 1 39 ? -3.6 9.195 -3.186 1 97.81 39 THR B N 1
ATOM 1576 C CA . THR B 1 39 ? -3.959 10.539 -3.613 1 97.81 39 THR B CA 1
ATOM 1577 C C . THR B 1 39 ? -4.984 11.156 -2.662 1 97.81 39 THR B C 1
ATOM 1579 O O . THR B 1 39 ? -4.82 12.289 -2.215 1 97.81 39 THR B O 1
ATOM 1582 N N . THR B 1 40 ? -5.949 10.398 -2.33 1 98.31 40 THR B N 1
ATOM 1583 C CA . THR B 1 40 ? -7.012 10.875 -1.45 1 98.31 40 THR B CA 1
ATOM 1584 C C . THR B 1 40 ? -6.48 11.102 -0.037 1 98.31 40 THR B C 1
ATOM 1586 O O . THR B 1 40 ? -6.789 12.117 0.592 1 98.31 40 THR B O 1
ATOM 1589 N N . ALA B 1 41 ? -5.707 10.164 0.421 1 98.25 41 ALA B N 1
ATOM 1590 C CA . ALA B 1 41 ? -5.129 10.281 1.758 1 98.25 41 ALA B CA 1
ATOM 1591 C C . ALA B 1 41 ? -4.219 11.5 1.856 1 98.25 41 ALA B C 1
ATOM 1593 O O . ALA B 1 41 ? -4.207 12.195 2.875 1 98.25 41 ALA B O 1
ATOM 1594 N N . CYS B 1 42 ? -3.484 11.711 0.784 1 97.5 42 CYS B N 1
ATOM 1595 C CA . CYS B 1 42 ? -2.588 12.859 0.761 1 97.5 42 CYS B CA 1
ATOM 1596 C C . CYS B 1 42 ? -3.373 14.164 0.847 1 97.5 42 CYS B C 1
ATOM 1598 O O . CYS B 1 42 ? -2.98 15.086 1.568 1 97.5 42 CYS B O 1
ATOM 1600 N N . LEU B 1 43 ? -4.438 14.227 0.201 1 97.44 43 LEU B N 1
ATOM 1601 C CA . LEU B 1 43 ? -5.27 15.43 0.24 1 97.44 43 LEU B CA 1
ATOM 1602 C C . LEU B 1 43 ? -5.785 15.688 1.65 1 97.44 43 LEU B C 1
ATOM 1604 O O . LEU B 1 43 ? -5.793 16.828 2.117 1 97.44 43 LEU B O 1
ATOM 1608 N N . ALA B 1 44 ? -6.219 14.664 2.346 1 98 44 ALA B N 1
ATOM 1609 C CA . ALA B 1 44 ? -6.672 14.812 3.729 1 98 44 ALA B CA 1
ATOM 1610 C C . ALA B 1 44 ? -5.539 15.312 4.625 1 98 44 ALA B C 1
ATOM 1612 O O . ALA B 1 44 ? -5.742 16.203 5.453 1 98 44 ALA B O 1
ATOM 1613 N N . ALA B 1 45 ? -4.391 14.695 4.438 1 97.94 45 ALA B N 1
ATOM 1614 C CA . ALA B 1 45 ? -3.221 15.094 5.219 1 97.94 45 ALA B CA 1
ATOM 1615 C C . ALA B 1 45 ? -2.891 16.562 5.004 1 97.94 45 ALA B C 1
ATOM 1617 O O . ALA B 1 45 ? -2.693 17.312 5.965 1 97.94 45 ALA B O 1
ATOM 1618 N N . GLU B 1 46 ? -2.881 16.984 3.801 1 96.62 46 GLU B N 1
ATOM 1619 C CA . GLU B 1 46 ? -2.492 18.359 3.467 1 96.62 46 GLU B CA 1
ATOM 1620 C C . GLU B 1 46 ? -3.543 19.359 3.934 1 96.62 46 GLU B C 1
ATOM 1622 O O . GLU B 1 46 ? -3.207 20.469 4.332 1 96.62 46 GLU B O 1
ATOM 1627 N N . LYS B 1 47 ? -4.805 18.984 3.818 1 96.25 47 LYS B N 1
ATOM 1628 C CA . LYS B 1 47 ? -5.871 19.828 4.348 1 96.25 47 LYS B CA 1
ATOM 1629 C C . LYS B 1 47 ? -5.688 20.078 5.844 1 96.25 47 LYS B C 1
ATOM 1631 O O . LYS B 1 47 ? -5.906 21.188 6.332 1 96.25 47 LYS B O 1
ATOM 1636 N N . HIS B 1 48 ? -5.328 19.078 6.559 1 96.81 48 HIS B N 1
ATOM 1637 C CA . HIS B 1 48 ? -5.129 19.219 7.996 1 96.81 48 HIS B CA 1
ATOM 1638 C C . HIS B 1 48 ? -3.869 20.016 8.305 1 96.81 48 HIS B C 1
ATOM 1640 O O . HIS B 1 48 ? -3.889 20.906 9.172 1 96.81 48 HIS B O 1
ATOM 1646 N N . ALA B 1 49 ? -2.803 19.703 7.613 1 95.69 49 ALA B N 1
ATOM 1647 C CA . ALA B 1 49 ? -1.495 20.281 7.898 1 95.69 49 ALA B CA 1
ATOM 1648 C C . ALA B 1 49 ? -1.429 21.734 7.426 1 95.69 49 ALA B C 1
ATOM 1650 O O . ALA B 1 49 ? -0.68 22.547 7.977 1 95.69 49 ALA B O 1
ATOM 1651 N N . GLY B 1 50 ? -2.152 22.047 6.355 1 93.94 50 GLY B N 1
ATOM 1652 C CA . GLY B 1 50 ? -2.074 23.359 5.742 1 93.94 50 GLY B CA 1
ATOM 1653 C C . GLY B 1 50 ? -0.833 23.547 4.891 1 93.94 50 GLY B C 1
ATOM 1654 O O . GLY B 1 50 ? -0.556 24.656 4.426 1 93.94 50 GLY B O 1
ATOM 1655 N N . VAL B 1 51 ? -0.006 22.547 4.82 1 93.88 51 VAL B N 1
ATOM 1656 C CA . VAL B 1 51 ? 1.201 22.531 4 1 93.88 51 VAL B CA 1
ATOM 1657 C C . VAL B 1 51 ? 1.308 21.203 3.26 1 93.88 51 VAL B C 1
ATOM 1659 O O . VAL B 1 51 ? 0.519 20.281 3.504 1 93.88 51 VAL B O 1
ATOM 1662 N N . SER B 1 52 ? 2.285 21.094 2.311 1 94.12 52 SER B N 1
ATOM 1663 C CA . SER B 1 52 ? 2.51 19.844 1.583 1 94.12 52 SER B CA 1
ATOM 1664 C C . SER B 1 52 ? 2.941 18.719 2.523 1 94.12 52 SER B C 1
ATOM 1666 O O . SER B 1 52 ? 3.615 18.969 3.525 1 94.12 52 SER B O 1
ATOM 1668 N N . CYS B 1 53 ? 2.49 17.562 2.193 1 96.12 53 CYS B N 1
ATOM 1669 C CA . CYS B 1 53 ? 2.848 16.375 2.971 1 96.12 53 CYS B CA 1
ATOM 1670 C C . CYS B 1 53 ? 3.422 15.281 2.072 1 96.12 53 CYS B C 1
ATOM 1672 O O . CYS B 1 53 ? 3.221 15.305 0.856 1 96.12 53 CYS B O 1
ATOM 1674 N N . VAL B 1 54 ? 4.168 14.359 2.662 1 96.25 54 VAL B N 1
ATOM 1675 C CA . VAL B 1 54 ? 4.742 13.211 1.957 1 96.25 54 VAL B CA 1
ATOM 1676 C C . VAL B 1 54 ? 4.324 11.922 2.65 1 96.25 54 VAL B C 1
ATOM 1678 O O . VAL B 1 54 ? 4.188 11.875 3.875 1 96.25 54 VAL B O 1
ATOM 1681 N N . THR B 1 55 ? 4.074 10.938 1.869 1 97.31 55 THR B N 1
ATOM 1682 C CA . THR B 1 55 ? 3.736 9.625 2.42 1 97.31 55 THR B CA 1
ATOM 1683 C C . THR B 1 55 ? 4.961 8.977 3.053 1 97.31 55 THR B C 1
ATOM 1685 O O . THR B 1 55 ? 5.977 8.766 2.383 1 97.31 55 THR B O 1
ATOM 1688 N N . ALA B 1 56 ? 4.863 8.719 4.316 1 96.12 56 ALA B N 1
ATOM 1689 C CA . ALA B 1 56 ? 5.938 8.016 5.008 1 96.12 56 ALA B CA 1
ATOM 1690 C C . ALA B 1 56 ? 5.742 6.5 4.922 1 96.12 56 ALA B C 1
ATOM 1692 O O . ALA B 1 56 ? 6.707 5.754 4.75 1 96.12 56 ALA B O 1
ATOM 1693 N N . SER B 1 57 ? 4.477 6.094 5.016 1 94.31 57 SER B N 1
ATOM 1694 C CA . SER B 1 57 ? 4.184 4.664 4.957 1 94.31 57 SER B CA 1
ATOM 1695 C C . SER B 1 57 ? 2.719 4.414 4.617 1 94.31 57 SER B C 1
ATOM 1697 O O . SER B 1 57 ? 1.873 5.289 4.816 1 94.31 57 SER B O 1
ATOM 1699 N N . VAL B 1 58 ? 2.479 3.27 4.043 1 93.62 58 VAL B N 1
ATOM 1700 C CA . VAL B 1 58 ? 1.15 2.707 3.824 1 93.62 58 VAL B CA 1
ATOM 1701 C C . VAL B 1 58 ? 1.081 1.301 4.414 1 93.62 58 VAL B C 1
ATOM 1703 O O . VAL B 1 58 ? 1.878 0.43 4.059 1 93.62 58 VAL B O 1
ATOM 1706 N N . ASP B 1 59 ? 0.093 1.118 5.305 1 83.44 59 ASP B N 1
ATOM 1707 C CA . ASP B 1 59 ? 0.094 -0.155 6.02 1 83.44 59 ASP B CA 1
ATOM 1708 C C . ASP B 1 59 ? -1.292 -0.796 6.004 1 83.44 59 ASP B C 1
ATOM 1710 O O . ASP B 1 59 ? -2.301 -0.1 5.871 1 83.44 59 ASP B O 1
ATOM 1714 N N . ASP B 1 60 ? -1.227 -2.145 6.059 1 80.12 60 ASP B N 1
ATOM 1715 C CA . ASP B 1 60 ? -2.381 -2.973 6.395 1 80.12 60 ASP B CA 1
ATOM 1716 C C . ASP B 1 60 ? -3.486 -2.824 5.352 1 80.12 60 ASP B C 1
ATOM 1718 O O . ASP B 1 60 ? -4.66 -2.674 5.703 1 80.12 60 ASP B O 1
ATOM 1722 N N . ILE B 1 61 ? -3.109 -2.758 4.137 1 91.19 61 ILE B N 1
ATOM 1723 C CA . ILE B 1 61 ? -4.164 -2.695 3.131 1 91.19 61 ILE B CA 1
ATOM 1724 C C . ILE B 1 61 ? -4.602 -4.109 2.756 1 91.19 61 ILE B C 1
ATOM 1726 O O . ILE B 1 61 ? -3.797 -4.91 2.275 1 91.19 61 ILE B O 1
ATOM 1730 N N . GLN B 1 62 ? -5.855 -4.406 3 1 92.38 62 GLN B N 1
ATOM 1731 C CA . GLN B 1 62 ? -6.473 -5.664 2.598 1 92.38 62 GLN B CA 1
ATOM 1732 C C . GLN B 1 62 ? -7.617 -5.43 1.617 1 92.38 62 GLN B C 1
ATOM 1734 O O . GLN B 1 62 ? -8.453 -4.555 1.835 1 92.38 62 GLN B O 1
ATOM 1739 N N . PHE B 1 63 ? -7.586 -6.211 0.6 1 95.31 63 PHE B N 1
ATOM 1740 C CA . PHE B 1 63 ? -8.641 -6.086 -0.398 1 95.31 63 PHE B CA 1
ATOM 1741 C C . PHE B 1 63 ? -9.695 -7.164 -0.206 1 95.31 63 PHE B C 1
ATOM 1743 O O . PHE B 1 63 ? -9.508 -8.312 -0.627 1 95.31 63 PHE B O 1
ATOM 1750 N N . GLU B 1 64 ? -10.875 -6.719 0.285 1 93.56 64 GLU B N 1
ATOM 1751 C CA . GLU B 1 64 ? -11.914 -7.656 0.72 1 93.56 64 GLU B CA 1
ATOM 1752 C C . GLU B 1 64 ? -12.883 -7.973 -0.415 1 93.56 64 GLU B C 1
ATOM 1754 O O . GLU B 1 64 ? -13.562 -9 -0.387 1 93.56 64 GLU B O 1
ATOM 1759 N N . ALA B 1 65 ? -13.008 -7.074 -1.252 1 93.94 65 ALA B N 1
ATOM 1760 C CA . ALA B 1 65 ? -13.914 -7.246 -2.387 1 93.94 65 ALA B CA 1
ATOM 1761 C C . ALA B 1 65 ? -13.352 -6.582 -3.641 1 93.94 65 ALA B C 1
ATOM 1763 O O . ALA B 1 65 ? -12.445 -5.75 -3.557 1 93.94 65 ALA B O 1
ATOM 1764 N N . THR B 1 66 ? -13.883 -6.965 -4.75 1 94.19 66 THR B N 1
ATOM 1765 C CA . THR B 1 66 ? -13.516 -6.367 -6.031 1 94.19 66 THR B CA 1
ATOM 1766 C C . THR B 1 66 ? -14.594 -5.402 -6.508 1 94.19 66 THR B C 1
ATOM 1768 O O . THR B 1 66 ? -15.766 -5.539 -6.133 1 94.19 66 THR B O 1
ATOM 1771 N N . ALA B 1 67 ? -14.117 -4.398 -7.152 1 96.81 67 ALA B N 1
ATOM 1772 C CA . ALA B 1 67 ? -15.023 -3.465 -7.812 1 96.81 67 ALA B CA 1
ATOM 1773 C C . ALA B 1 67 ? -14.961 -3.615 -9.328 1 96.81 67 ALA B C 1
ATOM 1775 O O . ALA B 1 67 ? -13.906 -3.945 -9.883 1 96.81 67 ALA B O 1
ATOM 1776 N N . SER B 1 68 ? -16.109 -3.35 -10.016 1 97 68 SER B N 1
ATOM 1777 C CA . SER B 1 68 ? -16.172 -3.592 -11.453 1 97 68 SER B CA 1
ATOM 1778 C C . SER B 1 68 ? -16.516 -2.314 -12.211 1 97 68 SER B C 1
ATOM 1780 O O . SER B 1 68 ? -17.109 -1.392 -11.648 1 97 68 SER B O 1
ATOM 1782 N N . VAL B 1 69 ? -16.172 -2.426 -13.5 1 97.5 69 VAL B N 1
ATOM 1783 C CA . VAL B 1 69 ? -16.547 -1.335 -14.398 1 97.5 69 VAL B CA 1
ATOM 1784 C C . VAL B 1 69 ? -18.047 -1.062 -14.281 1 97.5 69 VAL B C 1
ATOM 1786 O O . VAL B 1 69 ? -18.844 -1.995 -14.258 1 97.5 69 VAL B O 1
ATOM 1789 N N . GLY B 1 70 ? -18.359 0.223 -14.156 1 96 70 GLY B N 1
ATOM 1790 C CA . GLY B 1 70 ? -19.75 0.614 -14.039 1 96 70 GLY B CA 1
ATOM 1791 C C . GLY B 1 70 ? -20.172 0.879 -12.602 1 96 70 GLY B C 1
ATOM 1792 O O . GLY B 1 70 ? -21.141 1.601 -12.359 1 96 70 GLY B O 1
ATOM 1793 N N . GLN B 1 71 ? -19.5 0.283 -11.664 1 97.56 71 GLN B N 1
ATOM 1794 C CA . GLN B 1 71 ? -19.766 0.562 -10.266 1 97.56 71 GLN B CA 1
ATOM 1795 C C . GLN B 1 71 ? -19.094 1.855 -9.812 1 97.56 71 GLN B C 1
ATOM 1797 O O . GLN B 1 71 ? -18.266 2.414 -10.547 1 97.56 71 GLN B O 1
ATOM 1802 N N . VAL B 1 72 ? -19.547 2.369 -8.711 1 97.88 72 VAL B N 1
ATOM 1803 C CA . VAL B 1 72 ? -18.969 3.6 -8.172 1 97.88 72 VAL B CA 1
ATOM 1804 C C . VAL B 1 72 ? -18.156 3.283 -6.918 1 97.88 72 VAL B C 1
ATOM 1806 O O . VAL B 1 72 ? -18.672 2.705 -5.961 1 97.88 72 VAL B O 1
ATOM 1809 N N . ILE B 1 73 ? -16.891 3.664 -6.988 1 98.12 73 ILE B N 1
ATOM 1810 C CA . ILE B 1 73 ? -16 3.473 -5.848 1 98.12 73 ILE B CA 1
ATOM 1811 C C . ILE B 1 73 ? -15.938 4.754 -5.023 1 98.12 73 ILE B C 1
ATOM 1813 O O . ILE B 1 73 ? -15.938 5.859 -5.574 1 98.12 73 ILE B O 1
ATOM 1817 N N . THR B 1 74 ? -15.961 4.613 -3.697 1 98.25 74 THR B N 1
ATOM 1818 C CA . THR B 1 74 ? -15.828 5.75 -2.795 1 98.25 74 THR B CA 1
ATOM 1819 C C . THR B 1 74 ? -14.688 5.531 -1.812 1 98.25 74 THR B C 1
ATOM 1821 O O . THR B 1 74 ? -14.602 4.48 -1.171 1 98.25 74 THR B O 1
ATOM 1824 N N . ILE B 1 75 ? -13.781 6.488 -1.732 1 98.38 75 ILE B N 1
ATOM 1825 C CA . ILE B 1 75 ? -12.672 6.488 -0.789 1 98.38 75 ILE B CA 1
ATOM 1826 C C . ILE B 1 75 ? -12.852 7.613 0.225 1 98.38 75 ILE B C 1
ATOM 1828 O O . ILE B 1 75 ? -12.961 8.781 -0.15 1 98.38 75 ILE B O 1
ATOM 1832 N N . LYS B 1 76 ? -12.938 7.254 1.455 1 97.88 76 LYS B N 1
ATOM 1833 C CA . LYS B 1 76 ? -12.977 8.219 2.553 1 97.88 76 LYS B CA 1
ATOM 1834 C C . LYS B 1 76 ? -11.664 8.211 3.334 1 97.88 76 LYS B C 1
ATOM 1836 O O . LYS B 1 76 ? -11.227 7.168 3.822 1 97.88 76 LYS B O 1
ATOM 1841 N N . ALA B 1 77 ? -11.086 9.352 3.371 1 98.06 77 ALA B N 1
ATOM 1842 C CA . ALA B 1 77 ? -9.836 9.516 4.109 1 98.06 77 ALA B CA 1
ATOM 1843 C C . ALA B 1 77 ? -9.984 10.555 5.219 1 98.06 77 ALA B C 1
ATOM 1845 O O . ALA B 1 77 ? -10.5 11.648 4.984 1 98.06 77 ALA B O 1
ATOM 1846 N N . LYS B 1 78 ? -9.539 10.156 6.406 1 97.06 78 LYS B N 1
ATOM 1847 C CA . LYS B 1 78 ? -9.656 11.039 7.562 1 97.06 78 LYS B CA 1
ATOM 1848 C C . LYS B 1 78 ? -8.391 10.984 8.422 1 97.06 78 LYS B C 1
ATOM 1850 O O . LYS B 1 78 ? -7.824 9.914 8.633 1 97.06 78 LYS B O 1
ATOM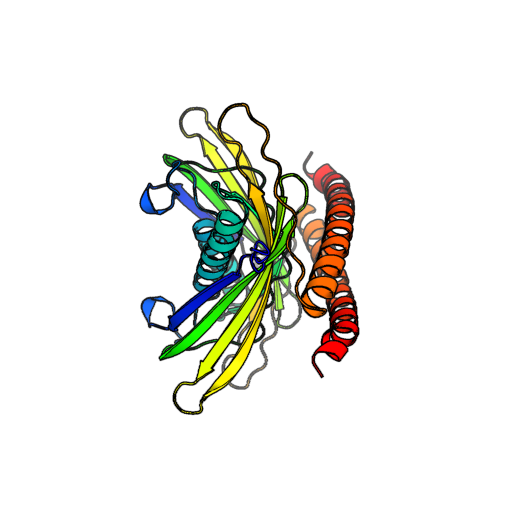 1855 N N . VAL B 1 79 ? -8.039 12.164 8.93 1 97.81 79 VAL B N 1
ATOM 1856 C CA . VAL B 1 79 ? -6.926 12.18 9.883 1 97.81 79 VAL B CA 1
ATOM 1857 C C . VAL B 1 79 ? -7.383 11.602 11.219 1 97.81 79 VAL B C 1
ATOM 1859 O O . VAL B 1 79 ? -8.211 12.195 11.906 1 97.81 79 VAL B O 1
ATOM 1862 N N . SER B 1 80 ? -6.848 10.492 11.586 1 96.19 80 SER B N 1
ATOM 1863 C CA . SER B 1 80 ? -7.215 9.852 12.844 1 96.19 80 SER B CA 1
ATOM 1864 C C . SER B 1 80 ? -6.445 10.445 14.016 1 96.19 80 SER B C 1
ATOM 1866 O O . SER B 1 80 ? -6.973 10.547 15.125 1 96.19 80 SER B O 1
ATOM 1868 N N . ARG B 1 81 ? -5.234 10.773 13.695 1 97 81 ARG B N 1
ATOM 1869 C CA . ARG B 1 81 ? -4.398 11.367 14.742 1 97 81 ARG B CA 1
ATOM 1870 C C . ARG B 1 81 ? -3.221 12.117 14.133 1 97 81 ARG B C 1
ATOM 1872 O O . ARG B 1 81 ? -2.605 11.648 13.172 1 97 81 ARG B O 1
ATOM 1879 N N . ALA B 1 82 ? -3.01 13.258 14.711 1 97.5 82 ALA B N 1
ATOM 1880 C CA . ALA B 1 82 ? -1.804 14.023 14.414 1 97.5 82 ALA B CA 1
ATOM 1881 C C . ALA B 1 82 ? -0.814 13.969 15.57 1 97.5 82 ALA B C 1
ATOM 1883 O O . ALA B 1 82 ? -1.206 14.094 16.734 1 97.5 82 ALA B O 1
ATOM 1884 N N . PHE B 1 83 ? 0.362 13.719 15.305 1 95.81 83 PHE B N 1
ATOM 1885 C CA . PHE B 1 83 ? 1.438 13.773 16.297 1 95.81 83 PHE B CA 1
ATOM 1886 C C . PHE B 1 83 ? 2.229 15.07 16.156 1 95.81 83 PHE B C 1
ATOM 1888 O O . PHE B 1 83 ? 1.646 16.156 16.078 1 95.81 83 PHE B O 1
ATOM 1895 N N . SER B 1 84 ? 3.557 15.055 16.219 1 94.5 84 SER B N 1
ATOM 1896 C CA . SER B 1 84 ? 4.301 16.297 16.078 1 94.5 84 SER B CA 1
ATOM 1897 C C . SER B 1 84 ? 4.395 16.734 14.617 1 94.5 84 SER B C 1
ATOM 1899 O O . SER B 1 84 ? 3.82 17.75 14.227 1 94.5 84 SER B O 1
ATOM 1901 N N . THR B 1 85 ? 5.035 15.867 13.781 1 95.75 85 THR B N 1
ATOM 1902 C CA . THR B 1 85 ? 5.203 16.219 12.375 1 95.75 85 THR B CA 1
ATOM 1903 C C . THR B 1 85 ? 4.535 15.188 11.477 1 95.75 85 THR B C 1
ATOM 1905 O O . THR B 1 85 ? 4.457 15.375 10.266 1 95.75 85 THR B O 1
ATOM 1908 N N . SER B 1 86 ? 4.062 14.148 12.07 1 96.69 86 SER B N 1
ATOM 1909 C CA . SER B 1 86 ? 3.436 13.078 11.297 1 96.69 86 SER B CA 1
ATOM 1910 C C . SER B 1 86 ? 1.982 12.875 11.711 1 96.69 86 SER B C 1
ATOM 1912 O O . SER B 1 86 ? 1.563 13.352 12.773 1 96.69 86 SER B O 1
ATOM 1914 N N . MET B 1 87 ? 1.238 12.25 10.898 1 97.56 87 MET B N 1
ATOM 1915 C CA . MET B 1 87 ? -0.162 11.969 11.203 1 97.56 87 MET B CA 1
ATOM 1916 C C . MET B 1 87 ? -0.608 10.664 10.547 1 97.56 87 MET B C 1
ATOM 1918 O O . MET B 1 87 ? -0.063 10.266 9.516 1 97.56 87 MET B O 1
ATOM 1922 N N . GLU B 1 88 ? -1.534 10.016 11.156 1 97.31 88 GLU B N 1
ATOM 1923 C CA . GLU B 1 88 ? -2.16 8.836 10.57 1 97.31 88 GLU B CA 1
ATOM 1924 C C . GLU B 1 88 ? -3.469 9.195 9.867 1 97.31 88 GLU B C 1
ATOM 1926 O O . GLU B 1 88 ? -4.285 9.938 10.414 1 97.31 88 GLU B O 1
ATOM 1931 N N . ILE B 1 89 ? -3.59 8.648 8.695 1 97.69 89 ILE B N 1
ATOM 1932 C CA . ILE B 1 89 ? -4.828 8.773 7.934 1 97.69 89 ILE B CA 1
ATOM 1933 C C . ILE B 1 89 ? -5.539 7.422 7.879 1 97.69 89 ILE B C 1
ATOM 1935 O O . ILE B 1 89 ? -4.945 6.418 7.492 1 97.69 89 ILE B O 1
ATOM 1939 N N . SER B 1 90 ? -6.797 7.441 8.312 1 96.19 90 SER B N 1
ATOM 1940 C CA . SER B 1 90 ? -7.664 6.285 8.117 1 96.19 90 SER B CA 1
ATOM 1941 C C . SER B 1 90 ? -8.391 6.359 6.781 1 96.19 90 SER B C 1
ATOM 1943 O O . SER B 1 90 ? -8.875 7.422 6.391 1 96.19 90 SER B O 1
ATOM 1945 N N . ILE B 1 91 ? -8.422 5.23 6.109 1 96.94 91 ILE B N 1
ATOM 1946 C CA . ILE B 1 91 ? -9.008 5.188 4.773 1 96.94 91 ILE B CA 1
ATOM 1947 C C . ILE B 1 91 ? -10.039 4.066 4.695 1 96.94 91 ILE B C 1
ATOM 1949 O O . ILE B 1 91 ? -9.766 2.936 5.109 1 96.94 91 ILE B O 1
ATOM 1953 N N . LYS B 1 92 ? -11.156 4.383 4.262 1 96.5 92 LYS B N 1
ATOM 1954 C CA . LYS B 1 92 ? -12.219 3.408 4.008 1 96.5 92 LYS B CA 1
ATOM 1955 C C . LYS B 1 92 ? -12.664 3.443 2.549 1 96.5 92 LYS B C 1
ATOM 1957 O O . LYS B 1 92 ? -13 4.508 2.025 1 96.5 92 LYS B O 1
ATOM 1962 N N . VAL B 1 93 ? -12.633 2.301 1.903 1 98.06 93 VAL B N 1
ATOM 1963 C CA . VAL B 1 93 ? -13.008 2.193 0.497 1 98.06 93 VAL B CA 1
ATOM 1964 C C . VAL B 1 93 ? -14.273 1.345 0.363 1 98.06 93 VAL B C 1
ATOM 1966 O O . VAL B 1 93 ? -14.32 0.214 0.854 1 98.06 93 VAL B O 1
ATOM 1969 N N . THR B 1 94 ? -15.219 1.847 -0.297 1 98.25 94 THR B N 1
ATOM 1970 C CA . THR B 1 94 ? -16.453 1.115 -0.557 1 98.25 94 THR B CA 1
ATOM 1971 C C . THR B 1 94 ? -16.812 1.183 -2.037 1 98.25 94 THR B C 1
ATOM 1973 O O . THR B 1 94 ? -16.328 2.049 -2.764 1 98.25 94 THR B O 1
ATOM 1976 N N . VAL B 1 95 ? -17.594 0.243 -2.451 1 98.38 95 VAL B N 1
ATOM 1977 C CA . VAL B 1 95 ? -18.109 0.229 -3.818 1 98.38 95 VAL B CA 1
ATOM 1978 C C . VAL B 1 95 ? -19.625 0.054 -3.805 1 98.38 95 VAL B C 1
ATOM 1980 O O . VAL B 1 95 ? -20.156 -0.669 -2.965 1 98.38 95 VAL B O 1
ATOM 1983 N N . GLU B 1 96 ? -20.219 0.741 -4.691 1 97.44 96 GLU B N 1
ATOM 1984 C CA . GLU B 1 96 ? -21.672 0.719 -4.781 1 97.44 96 GLU B CA 1
ATOM 1985 C C . GLU B 1 96 ? -22.125 0.254 -6.156 1 97.44 96 GLU B C 1
ATOM 1987 O O . GLU B 1 96 ? -21.641 0.734 -7.18 1 97.44 96 GLU B O 1
ATOM 1992 N N . ASP B 1 97 ? -23.094 -0.692 -6.105 1 94.44 97 ASP B N 1
ATOM 1993 C CA . ASP B 1 97 ? -23.828 -1.042 -7.324 1 94.44 97 ASP B CA 1
ATOM 1994 C C . ASP B 1 97 ? -24.938 -0.032 -7.613 1 94.44 97 ASP B C 1
ATOM 1996 O O . ASP B 1 97 ? -25.875 0.111 -6.828 1 94.44 97 ASP B O 1
ATOM 2000 N N . MET B 1 98 ? -24.891 0.503 -8.695 1 91.06 98 MET B N 1
ATOM 2001 C CA . MET B 1 98 ? -25.797 1.62 -8.977 1 91.06 98 MET B CA 1
ATOM 2002 C C . MET B 1 98 ? -27.203 1.123 -9.258 1 91.06 98 MET B C 1
ATOM 2004 O O . MET B 1 98 ? -28.172 1.877 -9.125 1 91.06 98 MET B O 1
ATOM 2008 N N . LEU B 1 99 ? -27.391 -0.06 -9.703 1 92.25 99 LEU B N 1
ATOM 2009 C CA . LEU B 1 99 ? -28.719 -0.605 -9.984 1 92.25 99 LEU B CA 1
ATOM 2010 C C . LEU B 1 99 ? -29.406 -1.062 -8.695 1 92.25 99 LEU B C 1
ATOM 2012 O O . LEU B 1 99 ? -30.547 -0.711 -8.438 1 92.25 99 LEU B O 1
ATOM 2016 N N . THR B 1 100 ? -28.688 -1.723 -7.844 1 92.94 100 THR B N 1
ATOM 2017 C CA . THR B 1 100 ? -29.281 -2.295 -6.641 1 92.94 100 THR B CA 1
ATOM 2018 C C . THR B 1 100 ? -29.109 -1.349 -5.453 1 92.94 100 THR B C 1
ATOM 2020 O O . THR B 1 100 ? -29.844 -1.457 -4.461 1 92.94 100 THR B O 1
ATOM 2023 N N . GLY B 1 101 ? -28.109 -0.485 -5.531 1 92 101 GLY B N 1
ATOM 2024 C CA . GLY B 1 101 ? -27.797 0.406 -4.422 1 92 101 GLY B CA 1
ATOM 2025 C C . GLY B 1 101 ? -27.016 -0.268 -3.316 1 92 101 GLY B C 1
ATOM 2026 O O . GLY B 1 101 ? -26.766 0.333 -2.268 1 92 101 GLY B O 1
ATOM 2027 N N . THR B 1 102 ? -26.609 -1.477 -3.564 1 95.25 102 THR B N 1
ATOM 2028 C CA . THR B 1 102 ? -25.875 -2.244 -2.564 1 95.25 102 THR B CA 1
ATOM 2029 C C . THR B 1 102 ? -24.438 -1.748 -2.453 1 95.25 102 THR B C 1
ATOM 2031 O O . THR B 1 102 ? -23.766 -1.539 -3.465 1 95.25 102 THR B O 1
ATOM 2034 N N . GLU B 1 103 ? -24.016 -1.518 -1.19 1 96.38 103 GLU B N 1
ATOM 2035 C CA . GLU B 1 103 ? -22.641 -1.084 -0.918 1 96.38 103 GLU B CA 1
ATOM 2036 C C . GLU B 1 103 ? -21.828 -2.197 -0.265 1 96.38 103 GLU B C 1
ATOM 2038 O O . GLU B 1 103 ? -22.344 -2.93 0.585 1 96.38 103 GLU B O 1
ATOM 2043 N N . LYS B 1 104 ? -20.578 -2.32 -0.749 1 97.12 104 LYS B N 1
ATOM 2044 C CA . LYS B 1 104 ? -19.672 -3.295 -0.168 1 97.12 104 LYS B CA 1
ATOM 2045 C C . LYS B 1 104 ? -18.359 -2.635 0.248 1 97.12 104 LYS B C 1
ATOM 2047 O O . LYS B 1 104 ? -17.891 -1.696 -0.404 1 97.12 104 LYS B O 1
ATOM 2052 N N . LEU B 1 105 ? -17.891 -3.125 1.423 1 96.94 105 LEU B N 1
ATOM 2053 C CA . LEU B 1 105 ? -16.562 -2.703 1.859 1 96.94 105 LEU B CA 1
ATOM 2054 C C . LEU B 1 105 ? -15.469 -3.354 1.009 1 96.94 105 LEU B C 1
ATOM 2056 O O . LEU B 1 105 ? -15.445 -4.578 0.859 1 96.94 105 LEU B O 1
ATOM 2060 N N . VAL B 1 106 ? -14.648 -2.541 0.417 1 97.25 106 VAL B N 1
ATOM 2061 C CA . VAL B 1 106 ? -13.57 -3.043 -0.427 1 97.25 106 VAL B CA 1
ATOM 2062 C C . VAL B 1 106 ? -12.281 -3.133 0.384 1 97.25 106 VAL B C 1
ATOM 2064 O O . VAL B 1 106 ? -11.523 -4.102 0.254 1 97.25 106 VAL B O 1
ATOM 2067 N N . SER B 1 107 ? -12 -2.094 1.2 1 95.06 107 SER B N 1
ATOM 2068 C CA . SER B 1 107 ? -10.75 -2.092 1.959 1 95.06 107 SER B CA 1
ATOM 2069 C C . SER B 1 107 ? -10.781 -1.051 3.074 1 95.06 107 SER B C 1
ATOM 2071 O O . SER B 1 107 ? -11.445 -0.02 2.947 1 95.06 107 SER B O 1
ATOM 2073 N N . VAL B 1 108 ? -10.086 -1.34 4.129 1 93 108 VAL B N 1
ATOM 2074 C CA . VAL B 1 108 ? -9.703 -0.384 5.16 1 93 108 VAL B CA 1
ATOM 2075 C C . VAL B 1 108 ? -8.18 -0.331 5.273 1 93 108 VAL B C 1
ATOM 2077 O O . VAL B 1 108 ? -7.512 -1.368 5.266 1 93 108 VAL B O 1
ATOM 2080 N N . ALA B 1 109 ? -7.73 0.818 5.316 1 94.31 109 ALA B N 1
ATOM 2081 C CA . ALA B 1 109 ? -6.281 0.97 5.34 1 94.31 109 ALA B CA 1
ATOM 2082 C C . ALA B 1 109 ? -5.867 2.168 6.191 1 94.31 109 ALA B C 1
ATOM 2084 O O . ALA B 1 109 ? -6.703 3.002 6.547 1 94.31 109 ALA B O 1
ATOM 2085 N N . PHE B 1 110 ? -4.555 2.205 6.516 1 93.88 110 PHE B N 1
ATOM 2086 C CA . PHE B 1 110 ? -3.959 3.314 7.254 1 93.88 110 PHE B CA 1
ATOM 2087 C C . PHE B 1 110 ? -2.652 3.754 6.609 1 93.88 110 PHE B C 1
ATOM 2089 O O . PHE B 1 110 ? -1.87 2.922 6.145 1 93.88 110 PHE B O 1
ATOM 2096 N N . SER B 1 111 ? -2.492 4.965 6.586 1 96.69 111 SER B N 1
ATOM 2097 C CA . SER B 1 111 ? -1.257 5.543 6.066 1 96.69 111 SER B CA 1
ATOM 2098 C C . SER B 1 111 ? -0.711 6.617 7 1 96.69 111 SER B C 1
ATOM 2100 O O . SER B 1 111 ? -1.457 7.195 7.793 1 96.69 111 SER B O 1
ATOM 2102 N N . THR B 1 112 ? 0.578 6.781 6.938 1 96.75 112 THR B N 1
ATOM 2103 C CA . THR B 1 112 ? 1.243 7.832 7.699 1 96.75 112 THR B CA 1
ATOM 2104 C C . THR B 1 112 ? 1.834 8.883 6.762 1 96.75 112 THR B C 1
ATOM 2106 O O . THR B 1 112 ? 2.537 8.547 5.809 1 96.75 112 THR B O 1
ATOM 2109 N N . PHE B 1 113 ? 1.521 10.039 7.008 1 97.44 113 PHE B N 1
ATOM 2110 C CA . PHE B 1 113 ? 2.062 11.164 6.258 1 97.44 113 PHE B CA 1
ATOM 2111 C C . PHE B 1 113 ? 2.879 12.078 7.168 1 97.44 113 PHE B C 1
ATOM 2113 O O . PHE B 1 113 ? 2.602 12.18 8.367 1 97.44 113 PHE B O 1
ATOM 2120 N N . VAL B 1 114 ? 3.844 12.742 6.559 1 96.81 114 VAL B N 1
ATOM 2121 C CA . VAL B 1 114 ? 4.684 13.703 7.27 1 96.81 114 VAL B CA 1
ATOM 2122 C C . VAL B 1 114 ? 4.594 15.07 6.594 1 96.81 114 VAL B C 1
ATOM 2124 O O . VAL B 1 114 ? 4.711 15.172 5.371 1 96.81 114 VAL B O 1
ATOM 2127 N N . ALA B 1 115 ? 4.355 16.078 7.414 1 96.12 115 ALA B N 1
ATOM 2128 C CA . ALA B 1 115 ? 4.34 17.453 6.895 1 96.12 115 ALA B CA 1
ATOM 2129 C C . ALA B 1 115 ? 5.738 17.891 6.477 1 96.12 115 ALA B C 1
ATOM 2131 O O . ALA B 1 115 ? 6.711 17.672 7.207 1 96.12 115 ALA B O 1
ATOM 2132 N N . LYS B 1 116 ? 5.809 18.453 5.352 1 91.5 116 LYS B N 1
ATOM 2133 C CA . LYS B 1 116 ? 7.094 18.953 4.875 1 91.5 116 LYS B CA 1
ATOM 2134 C C . LYS B 1 116 ? 7.371 20.359 5.414 1 91.5 116 LYS B C 1
ATOM 2136 O O . LYS B 1 116 ? 6.492 21.219 5.391 1 91.5 116 LYS B O 1
ATOM 2141 N N . PRO B 1 117 ? 8.602 20.5 5.934 1 84.31 117 PRO B N 1
ATOM 2142 C CA . PRO B 1 117 ? 8.953 21.828 6.43 1 84.31 117 PRO B CA 1
ATOM 2143 C C . PRO B 1 117 ? 8.922 22.891 5.328 1 84.31 117 PRO B C 1
ATOM 2145 O O . PRO B 1 117 ? 9.195 22.594 4.168 1 84.31 117 PRO B O 1
ATOM 2148 N N . VAL B 1 118 ? 8.391 23.953 5.754 1 79.44 118 VAL B N 1
ATOM 2149 C CA . VAL B 1 118 ? 8.453 25.125 4.887 1 79.44 118 VAL B CA 1
ATOM 2150 C C . VAL B 1 118 ? 9.625 26 5.297 1 79.44 118 VAL B C 1
ATOM 2152 O O . VAL B 1 118 ? 9.617 26.609 6.371 1 79.44 118 VAL B O 1
ATOM 2155 N N . GLY B 1 119 ? 10.641 25.969 4.574 1 78.62 119 GLY B N 1
ATOM 2156 C CA . GLY B 1 119 ? 11.82 26.734 4.961 1 78.62 119 GLY B CA 1
ATOM 2157 C C . GLY B 1 119 ? 12.539 26.156 6.16 1 78.62 119 GLY B C 1
ATOM 2158 O O . GLY B 1 119 ? 12.781 24.938 6.223 1 78.62 119 GLY B O 1
ATOM 2159 N N . LYS B 1 120 ? 12.992 27 7.156 1 77.31 120 LYS B N 1
ATOM 2160 C CA . LYS B 1 120 ? 13.773 26.578 8.32 1 77.31 120 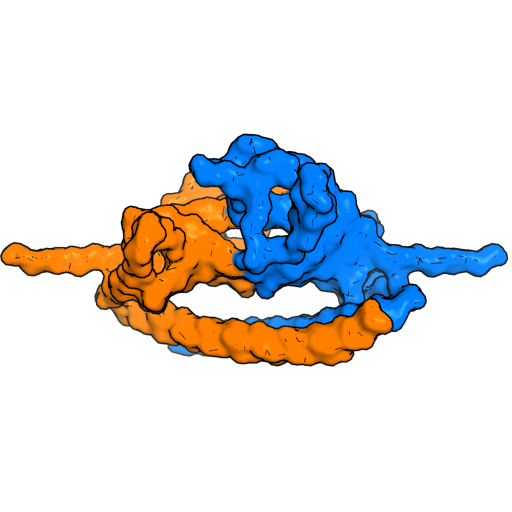LYS B CA 1
ATOM 2161 C C . LYS B 1 120 ? 12.875 26.281 9.516 1 77.31 120 LYS B C 1
ATOM 2163 O O . LYS B 1 120 ? 13.352 25.812 10.547 1 77.31 120 LYS B O 1
ATOM 2168 N N . GLU B 1 121 ? 11.656 26.594 9.336 1 77.25 121 GLU B N 1
ATOM 2169 C CA . GLU B 1 121 ? 10.773 26.453 10.484 1 77.25 121 GLU B CA 1
ATOM 2170 C C . GLU B 1 121 ? 10.242 25.031 10.594 1 77.25 121 GLU B C 1
ATOM 2172 O O . GLU B 1 121 ? 9.867 24.422 9.586 1 77.25 121 GLU B O 1
ATOM 2177 N N . LYS B 1 122 ? 10.375 24.594 11.852 1 76.12 122 LYS B N 1
ATOM 2178 C CA . LYS B 1 122 ? 9.789 23.281 12.125 1 76.12 122 LYS B CA 1
ATOM 2179 C C . LYS B 1 122 ? 8.266 23.328 12.07 1 76.12 122 LYS B C 1
ATOM 2181 O O . LYS B 1 122 ? 7.664 24.328 12.492 1 76.12 122 LYS B O 1
ATOM 2186 N N . ILE B 1 123 ? 7.727 22.344 11.398 1 86 123 ILE B N 1
ATOM 2187 C CA . ILE B 1 123 ? 6.27 22.297 11.352 1 86 123 ILE B CA 1
ATOM 2188 C C . ILE B 1 123 ? 5.738 21.422 12.477 1 86 123 ILE B C 1
ATOM 2190 O O . ILE B 1 123 ? 6.238 20.312 12.703 1 86 123 ILE B O 1
ATOM 2194 N N . GLN B 1 124 ? 4.801 22 13.289 1 92.31 124 GLN B N 1
ATOM 2195 C CA . GLN B 1 124 ? 4.059 21.234 14.281 1 92.31 124 GLN B CA 1
ATOM 2196 C C . GLN B 1 124 ? 2.59 21.094 13.891 1 92.31 124 GLN B C 1
ATOM 2198 O O . GLN B 1 124 ? 1.904 22.109 13.688 1 92.31 124 GLN B O 1
ATOM 2203 N N . LEU B 1 125 ? 2.17 19.938 13.789 1 96.31 125 LEU B N 1
ATOM 2204 C CA . LEU B 1 125 ? 0.784 19.703 13.398 1 96.31 125 LEU B CA 1
ATOM 2205 C C . LEU B 1 125 ? -0.164 20 14.555 1 96.31 125 LEU B C 1
ATOM 2207 O O . LEU B 1 125 ? 0.137 19.688 15.711 1 96.31 125 LEU B O 1
ATOM 2211 N N . LYS B 1 126 ? -1.293 20.641 14.234 1 94.94 126 LYS B N 1
ATOM 2212 C CA . LYS B 1 126 ? -2.342 20.828 15.234 1 94.94 126 LYS B CA 1
ATOM 2213 C C . LYS B 1 126 ? -3.01 19.5 15.578 1 94.94 126 LYS B C 1
ATOM 2215 O O . LYS B 1 126 ? -3.18 18.641 14.703 1 94.94 126 LYS B O 1
ATOM 2220 N N . PRO B 1 127 ? -3.348 19.359 16.781 1 95.38 127 PRO B N 1
ATOM 2221 C CA . PRO B 1 127 ? -4.07 18.125 17.125 1 95.38 127 PRO B CA 1
ATOM 2222 C C . PRO B 1 127 ? -5.406 18.016 16.391 1 95.38 127 PRO B C 1
ATOM 2224 O O . PRO B 1 127 ? -6 19.016 16.016 1 95.38 127 PRO B O 1
ATOM 2227 N N . VAL B 1 128 ? -5.832 16.766 16.172 1 95.62 128 VAL B N 1
ATOM 2228 C CA . VAL B 1 128 ? -7.133 16.5 15.562 1 95.62 128 VAL B CA 1
ATOM 2229 C C . VAL B 1 128 ? -8.242 16.828 16.562 1 95.62 128 VAL B C 1
ATOM 2231 O O . VAL B 1 128 ? -8.156 16.484 17.734 1 95.62 128 VAL B O 1
ATOM 2234 N N . THR B 1 129 ? -9.258 17.516 16.109 1 93.44 129 THR B N 1
ATOM 2235 C CA . THR B 1 129 ? -10.414 17.781 16.953 1 93.44 129 THR B CA 1
ATOM 2236 C C . THR B 1 129 ? -11.336 16.562 17 1 93.44 129 THR B C 1
ATOM 2238 O O . THR B 1 129 ? -11.836 16.109 15.977 1 93.44 129 THR B O 1
ATOM 2241 N N . LEU B 1 130 ? -11.547 16.141 18.188 1 93.31 130 LEU B N 1
ATOM 2242 C CA . LEU B 1 130 ? -12.406 14.984 18.391 1 93.31 130 LEU B CA 1
ATOM 2243 C C . LEU B 1 130 ? -13.836 15.414 18.703 1 93.31 130 LEU B C 1
ATOM 2245 O O . LEU B 1 130 ? -14.086 16.016 19.75 1 93.31 130 LEU B O 1
ATOM 2249 N N . LEU B 1 131 ? -14.727 15.094 17.859 1 91.31 131 LEU B N 1
ATOM 2250 C CA . LEU B 1 131 ? -16.094 15.594 18 1 91.31 131 LEU B CA 1
ATOM 2251 C C . LEU B 1 131 ? -17.016 14.5 18.531 1 91.31 131 LEU B C 1
ATOM 2253 O O . LEU B 1 131 ? -17.984 14.781 19.25 1 91.31 131 LEU B O 1
ATOM 2257 N N . THR B 1 132 ? -16.703 13.289 18.172 1 91.44 132 THR B N 1
ATOM 2258 C CA . THR B 1 132 ? -17.578 12.172 18.531 1 91.44 132 THR B CA 1
ATOM 2259 C C . THR B 1 132 ? -16.797 11.125 19.328 1 91.44 132 THR B C 1
ATOM 2261 O O . THR B 1 132 ? -15.57 11.188 19.406 1 91.44 132 THR B O 1
ATOM 2264 N N . GLU B 1 133 ? -17.531 10.258 19.844 1 91.31 133 GLU B N 1
ATOM 2265 C CA . GLU B 1 133 ? -16.906 9.117 20.5 1 91.31 133 GLU B CA 1
ATOM 2266 C C . GLU B 1 133 ? -16.094 8.281 19.516 1 91.31 133 GLU B C 1
ATOM 2268 O O . GLU B 1 133 ? -15.047 7.75 19.875 1 91.31 133 GLU B O 1
ATOM 2273 N N . GLN B 1 134 ? -16.625 8.188 18.375 1 88.12 134 GLN B N 1
ATOM 2274 C CA . GLN B 1 134 ? -15.898 7.445 17.344 1 88.12 134 GLN B CA 1
ATOM 2275 C C . GLN B 1 134 ? -14.547 8.078 17.047 1 88.12 134 GLN B C 1
ATOM 2277 O O . GLN B 1 134 ? -13.555 7.379 16.859 1 88.12 134 GLN B O 1
ATOM 2282 N N . ASP B 1 135 ? -14.547 9.336 17.062 1 90.75 135 ASP B N 1
ATOM 2283 C CA . ASP B 1 135 ? -13.281 10.039 16.875 1 90.75 135 ASP B CA 1
ATOM 2284 C C . ASP B 1 135 ? -12.281 9.656 17.969 1 90.75 135 ASP B C 1
ATOM 2286 O O . ASP B 1 135 ? -11.109 9.422 17.688 1 90.75 135 ASP B O 1
ATOM 2290 N N . GLN B 1 136 ? -12.781 9.617 19.156 1 92.81 136 GLN B N 1
ATOM 2291 C CA . GLN B 1 136 ? -11.922 9.297 20.297 1 92.81 136 GLN B CA 1
ATOM 2292 C C . GLN B 1 136 ? -11.352 7.887 20.172 1 92.81 136 GLN B C 1
ATOM 2294 O O . GLN B 1 136 ? -10.164 7.668 20.422 1 92.81 136 GLN B O 1
ATOM 2299 N N . VAL B 1 137 ? -12.211 7.027 19.828 1 91.31 137 VAL B N 1
ATOM 2300 C CA . VAL B 1 137 ? -11.781 5.637 19.688 1 91.31 137 VAL B CA 1
ATOM 2301 C C . VAL B 1 137 ? -10.727 5.535 18.594 1 91.31 137 VAL B C 1
ATOM 2303 O O . VAL B 1 137 ? -9.672 4.922 18.781 1 91.31 137 VAL B O 1
ATOM 2306 N N . GLU B 1 138 ? -10.969 6.117 17.422 1 91.94 138 GLU B N 1
ATOM 2307 C CA . GLU B 1 138 ? -10.047 6.074 16.297 1 91.94 138 GLU B CA 1
ATOM 2308 C C . GLU B 1 138 ? -8.711 6.719 16.656 1 91.94 138 GLU B C 1
ATOM 2310 O O . GLU B 1 138 ? -7.652 6.219 16.266 1 91.94 138 GLU B O 1
ATOM 2315 N N . HIS B 1 139 ? -8.844 7.773 17.359 1 93.88 139 HIS B N 1
ATOM 2316 C CA . HIS B 1 139 ? -7.66 8.492 17.812 1 93.88 139 HIS B CA 1
ATOM 2317 C C . HIS B 1 139 ? -6.793 7.613 18.703 1 93.88 139 HIS B C 1
ATOM 2319 O O . HIS B 1 139 ? -5.578 7.531 18.516 1 93.88 139 HIS B O 1
ATOM 2325 N N . ASN B 1 140 ? -7.383 6.941 19.641 1 93.19 140 ASN B N 1
ATOM 2326 C CA . ASN B 1 140 ? -6.668 6.062 20.547 1 93.19 140 ASN B CA 1
ATOM 2327 C C . ASN B 1 140 ? -6.062 4.867 19.828 1 93.19 140 ASN B C 1
ATOM 2329 O O . ASN B 1 140 ? -4.93 4.473 20.094 1 93.19 140 ASN B O 1
ATOM 2333 N N . LEU B 1 141 ? -6.82 4.344 18.969 1 91.12 141 LEU B N 1
ATOM 2334 C CA . LEU B 1 141 ? -6.336 3.201 18.203 1 91.12 141 LEU B CA 1
ATOM 2335 C C . LEU B 1 141 ? -5.137 3.588 17.359 1 91.12 141 LEU B C 1
ATOM 2337 O O . LEU B 1 141 ? -4.219 2.783 17.156 1 91.12 141 LEU B O 1
ATOM 2341 N N . ALA B 1 142 ? -5.184 4.777 16.781 1 92.88 142 ALA B N 1
ATOM 2342 C CA . ALA B 1 142 ? -4.051 5.258 16 1 92.88 142 ALA B CA 1
ATOM 2343 C C . ALA B 1 142 ? -2.777 5.301 16.828 1 92.88 142 ALA B C 1
ATOM 2345 O O . ALA B 1 142 ? -1.696 4.957 16.344 1 92.88 142 ALA B O 1
ATOM 2346 N N . SER B 1 143 ? -2.898 5.695 18.062 1 93.75 143 SER B N 1
ATOM 2347 C CA . SER B 1 143 ? -1.751 5.703 18.969 1 93.75 143 SER B CA 1
ATOM 2348 C C . SER B 1 143 ? -1.191 4.297 19.156 1 93.75 143 SER B C 1
ATOM 2350 O O . SER B 1 143 ? 0.025 4.098 19.141 1 93.75 143 SER B O 1
ATOM 2352 N N . GLU B 1 144 ? -2.094 3.385 19.312 1 89 144 GLU B N 1
ATOM 2353 C CA . GLU B 1 144 ? -1.675 2 19.5 1 89 144 GLU B CA 1
ATOM 2354 C C . GLU B 1 144 ? -1.02 1.438 18.25 1 89 144 GLU B C 1
ATOM 2356 O O . GLU B 1 144 ? -0.03 0.708 18.328 1 89 144 GLU B O 1
ATOM 2361 N N . ARG B 1 145 ? -1.597 1.747 17.062 1 88.62 145 ARG B N 1
ATOM 2362 C CA . ARG B 1 145 ? -1.025 1.285 15.805 1 88.62 145 ARG B CA 1
ATOM 2363 C C . ARG B 1 145 ? 0.389 1.822 15.617 1 88.62 145 ARG B C 1
ATOM 2365 O O . ARG B 1 145 ? 1.268 1.113 15.125 1 88.62 145 ARG B O 1
ATOM 2372 N N . ARG B 1 146 ? 0.56 3.043 15.992 1 89.62 146 ARG B N 1
ATOM 2373 C CA . ARG B 1 146 ? 1.896 3.625 15.898 1 89.62 146 ARG B CA 1
ATOM 2374 C C . ARG B 1 146 ? 2.889 2.857 16.766 1 89.62 146 ARG B C 1
ATOM 2376 O O . ARG B 1 146 ? 3.992 2.541 16.312 1 89.62 146 ARG B O 1
ATOM 2383 N N . LYS B 1 147 ? 2.461 2.559 17.969 1 87.31 147 LYS B N 1
ATOM 2384 C CA . LYS B 1 147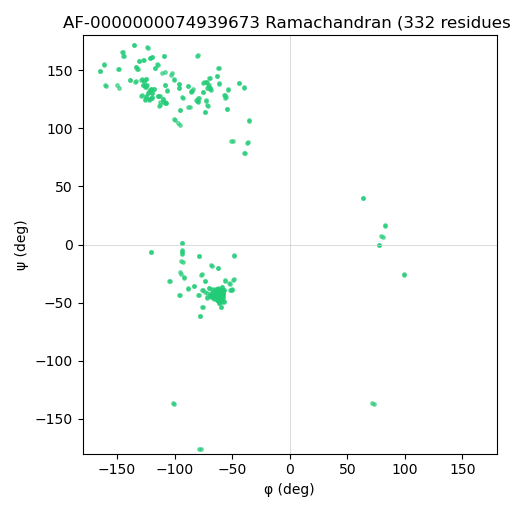 ? 3.328 1.814 18.875 1 87.31 147 LYS B CA 1
ATOM 2385 C C . LYS B 1 147 ? 3.713 0.462 18.297 1 87.31 147 LYS B C 1
ATOM 2387 O O . LYS B 1 147 ? 4.887 0.08 18.312 1 87.31 147 LYS B O 1
ATOM 2392 N N . VAL B 1 148 ? 2.738 -0.191 17.844 1 81.06 148 VAL B N 1
ATOM 2393 C CA . VAL B 1 148 ? 2.949 -1.519 17.281 1 81.06 148 VAL B CA 1
ATOM 2394 C C . VAL B 1 148 ? 3.871 -1.422 16.062 1 81.06 148 VAL B C 1
ATOM 2396 O O . VAL B 1 148 ? 4.785 -2.234 15.906 1 81.06 148 VAL B O 1
ATOM 2399 N N . ARG B 1 149 ? 3.625 -0.489 15.172 1 81.06 149 ARG B N 1
ATOM 2400 C CA . ARG B 1 149 ? 4.438 -0.295 13.977 1 81.06 149 ARG B CA 1
ATOM 2401 C C . ARG B 1 149 ? 5.898 -0.036 14.344 1 81.06 149 ARG B C 1
ATOM 2403 O O . ARG B 1 149 ? 6.805 -0.611 13.742 1 81.06 149 ARG B O 1
ATOM 2410 N N . LEU B 1 150 ? 6.078 0.763 15.328 1 80.31 150 LEU B N 1
ATOM 2411 C CA . LEU B 1 150 ? 7.434 1.103 15.75 1 80.31 150 LEU B CA 1
ATOM 2412 C C . LEU B 1 150 ? 8.141 -0.114 16.344 1 80.31 150 LEU B C 1
ATOM 2414 O O . LEU B 1 150 ? 9.328 -0.333 16.094 1 80.31 150 LEU B O 1
ATOM 2418 N N . GLN B 1 151 ? 7.422 -0.862 17.047 1 77.94 151 GLN B N 1
ATOM 2419 C CA . GLN B 1 151 ? 7.98 -2.08 17.625 1 77.94 151 GLN B CA 1
ATOM 2420 C C . GLN B 1 151 ? 8.336 -3.092 16.547 1 77.94 151 GLN B C 1
ATOM 2422 O O . GLN B 1 151 ? 9.367 -3.756 16.625 1 77.94 151 GLN B O 1
ATOM 2427 N N . HIS B 1 152 ? 7.406 -3.207 15.656 1 72.62 152 HIS B N 1
ATOM 2428 C CA . HIS B 1 152 ? 7.621 -4.125 14.547 1 72.62 152 HIS B CA 1
ATOM 2429 C C . HIS B 1 152 ? 8.836 -3.723 13.719 1 72.62 152 HIS B C 1
ATOM 2431 O O . HIS B 1 152 ? 9.633 -4.574 13.312 1 72.62 152 HIS B O 1
ATOM 2437 N N . GLU B 1 153 ? 8.891 -2.527 13.344 1 71.81 153 GLU B N 1
ATOM 2438 C CA . GLU B 1 153 ? 10.039 -2.018 12.609 1 71.81 153 GLU B CA 1
ATOM 2439 C C . GLU B 1 153 ? 11.352 -2.373 13.305 1 71.81 153 GLU B C 1
ATOM 2441 O O . GLU B 1 153 ? 12.32 -2.77 12.656 1 71.81 153 GLU B O 1
ATOM 2446 N N . ASP B 1 154 ? 11.297 -2.305 14.555 1 73.12 154 ASP B N 1
ATOM 2447 C CA . ASP B 1 154 ? 12.484 -2.639 15.344 1 73.12 154 ASP B CA 1
ATOM 2448 C C . ASP B 1 154 ? 12.789 -4.133 15.258 1 73.12 154 ASP B C 1
ATOM 2450 O O . ASP B 1 154 ? 13.953 -4.531 15.156 1 73.12 154 ASP B O 1
ATOM 2454 N N . THR B 1 155 ? 11.75 -4.859 15.367 1 65.25 155 THR B N 1
ATOM 2455 C CA . THR B 1 155 ? 11.906 -6.309 15.297 1 65.25 155 THR B CA 1
ATOM 2456 C C . THR B 1 155 ? 12.422 -6.73 13.922 1 65.25 155 THR B C 1
ATOM 2458 O O . THR B 1 155 ? 13.336 -7.547 13.82 1 65.25 155 THR B O 1
ATOM 2461 N N . PHE B 1 156 ? 11.812 -6.164 12.938 1 64.62 156 PHE B N 1
ATOM 2462 C CA . PHE B 1 156 ? 12.188 -6.543 11.578 1 64.62 156 PHE B CA 1
ATOM 2463 C C . PHE B 1 156 ? 13.586 -6.055 11.242 1 64.62 156 PHE B C 1
ATOM 2465 O O . PHE B 1 156 ? 14.359 -6.762 10.586 1 64.62 156 PHE B O 1
ATOM 2472 N N . LYS B 1 157 ? 13.867 -4.883 11.586 1 66.5 157 LYS B N 1
ATOM 2473 C CA . LYS B 1 157 ? 15.242 -4.422 11.414 1 66.5 157 LYS B CA 1
ATOM 2474 C C . LYS B 1 157 ? 16.234 -5.391 12.062 1 66.5 157 LYS B C 1
ATOM 2476 O O . LYS B 1 157 ? 17.281 -5.68 11.5 1 66.5 157 LYS B O 1
ATOM 2481 N N . ASN B 1 158 ? 15.797 -5.938 13.07 1 63.88 158 ASN B N 1
ATOM 2482 C CA . ASN B 1 158 ? 16.656 -6.898 13.766 1 63.88 158 ASN B CA 1
ATOM 2483 C C . ASN B 1 158 ? 16.719 -8.227 13.023 1 63.88 158 ASN B C 1
ATOM 2485 O O . ASN B 1 158 ? 17.766 -8.859 12.969 1 63.88 158 ASN B O 1
ATOM 2489 N N . LEU B 1 159 ? 15.656 -8.594 12.539 1 59.62 159 LEU B N 1
ATOM 2490 C CA . LEU B 1 159 ? 15.617 -9.836 11.773 1 59.62 159 LEU B CA 1
ATOM 2491 C C . LEU B 1 159 ? 16.422 -9.703 10.484 1 59.62 159 LEU B C 1
ATOM 2493 O O . LEU B 1 159 ? 17.141 -10.633 10.102 1 59.62 159 LEU B O 1
ATOM 2497 N N . MET B 1 160 ? 16.203 -8.594 9.805 1 59.31 160 MET B N 1
ATOM 2498 C CA . MET B 1 160 ? 16.953 -8.344 8.578 1 59.31 160 MET B CA 1
ATOM 2499 C C . MET B 1 160 ? 18.453 -8.281 8.859 1 59.31 160 MET B C 1
ATOM 2501 O O . MET B 1 160 ? 19.25 -8.797 8.078 1 59.31 160 MET B O 1
ATOM 2505 N N . LYS B 1 161 ? 18.797 -7.508 9.859 1 60.34 161 LYS B N 1
ATOM 2506 C CA . LYS B 1 161 ? 20.188 -7.469 10.266 1 60.34 161 LYS B CA 1
ATOM 2507 C C . LYS B 1 161 ? 20.734 -8.875 10.508 1 60.34 161 LYS B C 1
ATOM 2509 O O . LYS B 1 161 ? 21.875 -9.188 10.141 1 60.34 161 LYS B O 1
ATOM 2514 N N . GLU B 1 162 ? 19.938 -9.641 11.055 1 55.41 162 GLU B N 1
ATOM 2515 C CA . GLU B 1 162 ? 20.344 -11.016 11.312 1 55.41 162 GLU B CA 1
ATOM 2516 C C . GLU B 1 162 ? 20.406 -11.828 10.023 1 55.41 162 GLU B C 1
ATOM 2518 O O . GLU B 1 162 ? 21.281 -12.68 9.852 1 55.41 162 GLU B O 1
ATOM 2523 N N . GLY B 1 163 ? 19.406 -11.594 9.188 1 51.38 163 GLY B N 1
ATOM 2524 C CA . GLY B 1 163 ? 19.406 -12.266 7.898 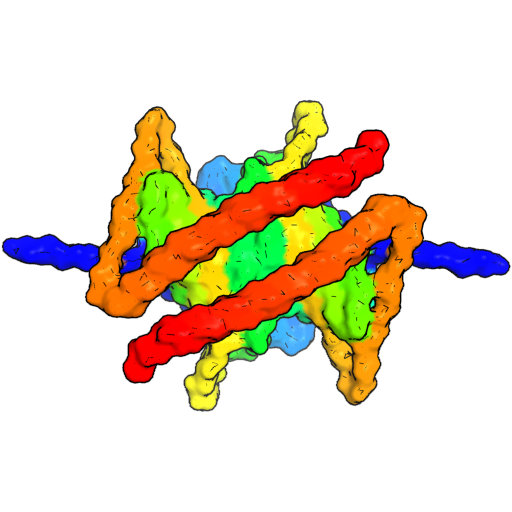1 51.38 163 GLY B CA 1
ATOM 2525 C C . GLY B 1 163 ? 20.391 -11.664 6.914 1 51.38 163 GLY B C 1
ATOM 2526 O O . GLY B 1 163 ? 20.875 -12.352 6.012 1 51.38 163 GLY B O 1
ATOM 2527 N N . GLY B 1 164 ? 20.375 -10.297 6.613 1 51.84 164 GLY B N 1
ATOM 2528 C CA . GLY B 1 164 ? 21.359 -9.609 5.793 1 51.84 164 GLY B CA 1
ATOM 2529 C C . GLY B 1 164 ? 22.797 -9.922 6.188 1 51.84 164 GLY B C 1
ATOM 2530 O O . GLY B 1 164 ? 23.734 -9.547 5.488 1 51.84 164 GLY B O 1
ATOM 2531 N N . LYS B 1 165 ? 23.047 -10.195 7.352 1 46.59 165 LYS B N 1
ATOM 2532 C CA . LYS B 1 165 ? 24.391 -10.711 7.641 1 46.59 165 LYS B CA 1
ATOM 2533 C C . LYS B 1 165 ? 24.766 -11.828 6.68 1 46.59 165 LYS B C 1
ATOM 2535 O O . LYS B 1 165 ? 25.922 -12.234 6.617 1 46.59 165 LYS B O 1
ATOM 2540 N N . PHE B 1 166 ? 23.844 -12.227 5.965 1 37.81 166 PHE B N 1
ATOM 2541 C CA . PHE B 1 166 ? 24.266 -13.234 5 1 37.81 166 PHE B CA 1
ATOM 2542 C C . PHE B 1 166 ? 24.609 -12.594 3.662 1 37.81 166 PHE B C 1
ATOM 2544 O O . PHE B 1 166 ? 25 -13.289 2.721 1 37.81 166 PHE B O 1
ATOM 2551 N N . ASP B 1 167 ? 24.297 -11.398 3.352 1 39.69 167 ASP B N 1
ATOM 2552 C CA . ASP B 1 167 ? 24.797 -10.828 2.102 1 39.69 167 ASP B CA 1
ATOM 2553 C C . ASP B 1 167 ? 26.25 -10.383 2.238 1 39.69 167 ASP B C 1
ATOM 2555 O O . ASP B 1 167 ? 26.812 -9.805 1.309 1 39.69 167 ASP B O 1
ATOM 2559 N N . GLY B 1 168 ? 26.844 -10.359 3.43 1 31.42 168 GLY B N 1
ATOM 2560 C CA . GLY B 1 168 ? 28.281 -10.18 3.35 1 31.42 168 GLY B CA 1
ATOM 2561 C C . GLY B 1 168 ? 29.016 -11.438 2.912 1 31.42 168 GLY B C 1
ATOM 2562 O O . GLY B 1 168 ? 28.5 -12.547 3.053 1 31.42 168 GLY B O 1
#

Nearest PDB structures (foldseek):
  4moc-assembly1_A  TM=9.738E-01  e=2.505E-22  Homo sapiens
  5egk-assembly1_C  TM=9.026E-01  e=3.455E-13  Staphylococcus aureus subsp. aureus Mu50
  5egl-assembly1_A  TM=8.571E-01  e=1.073E-13  Staphylococcus aureus subsp. aureus Mu50
  5hz4-assembly1_B  TM=8.928E-01  e=7.533E-13  Staphylococcus aureus subsp. aureus Mu50
  5egj-assembly1_A  TM=8.494E-01  e=9.412E-13  Staphylococcus aureus subsp. aureus Mu50